Protein AF-A0A8S3HWV7-F1 (afdb_monomer_lite)

Foldseek 3Di:
DDDPWPKDKDWDWDQAPVRDIFTKIKIWTWDQDPVRDIDIDIDIDTDCPPPVNVVVVVVVVVCVVPVPVVVLVPDPPPPCPPPPVPDDPVNFKDFDAWDDADQFFTKTWIATPVDRVQIKIKTKGFPVSDDPVQWDDDPPPPDIDGVVLSVLCPDDDPPRWHWPDWHDDPTTIITITGDDDPVQDPVNCVVVPDDQDPVNVVVVVSD

InterPro domains:
  IPR000719 Protein kinase domain [PF00069] (93-206)
  IP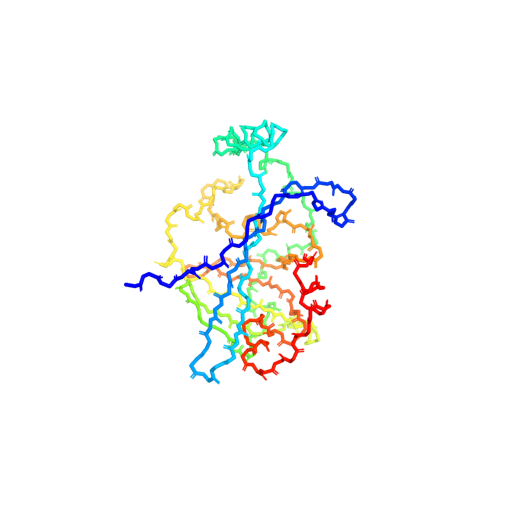R000719 Protein kinase domain [PS50011] (93-207)
  IPR011009 Protein kinase-like domain superfamily [SSF56112] (81-207)

Structure (mmCIF, N/CA/C/O backbone):
data_AF-A0A8S3HWV7-F1
#
_entry.id   AF-A0A8S3HWV7-F1
#
loop_
_atom_site.group_PDB
_atom_site.id
_atom_site.type_symbol
_atom_site.label_atom_id
_atom_site.label_alt_id
_atom_site.label_comp_id
_atom_site.label_asym_id
_atom_site.label_entity_id
_atom_site.label_seq_id
_atom_site.pdbx_PDB_ins_code
_atom_site.Cartn_x
_atom_site.Cartn_y
_atom_site.Cartn_z
_atom_site.occupancy
_atom_site.B_iso_or_equiv
_atom_site.auth_seq_id
_atom_site.auth_comp_id
_atom_site.auth_asym_id
_atom_site.auth_atom_id
_atom_site.pdbx_PDB_model_num
ATOM 1 N N . VAL A 1 1 ? 40.314 -17.952 -13.820 1.00 33.59 1 VAL A N 1
ATOM 2 C CA . VAL A 1 1 ? 40.003 -17.107 -14.991 1.00 33.59 1 VAL A CA 1
ATOM 3 C C . VAL A 1 1 ? 38.824 -16.262 -14.563 1.00 33.59 1 VAL A C 1
ATOM 5 O O . VAL A 1 1 ? 37.703 -16.747 -14.589 1.00 33.59 1 VAL A O 1
ATOM 8 N N . GLU A 1 2 ? 39.117 -15.109 -13.967 1.00 36.38 2 GLU A N 1
ATOM 9 C CA . GLU A 1 2 ? 38.109 -14.128 -13.559 1.00 36.38 2 GLU A CA 1
ATOM 10 C C . GLU A 1 2 ? 37.506 -13.542 -14.836 1.00 36.38 2 GLU A C 1
ATOM 12 O O . GLU A 1 2 ? 38.233 -13.066 -15.703 1.00 36.38 2 GLU A O 1
ATOM 17 N N . SER A 1 3 ? 36.195 -13.686 -15.006 1.00 37.19 3 SER A N 1
ATOM 18 C CA . SER A 1 3 ? 35.461 -13.054 -16.096 1.00 37.19 3 SER A CA 1
ATOM 19 C C . SER A 1 3 ? 35.354 -11.562 -15.803 1.00 37.19 3 SER A C 1
ATOM 21 O O . SER A 1 3 ? 34.778 -11.193 -14.781 1.00 37.19 3 SER A O 1
ATOM 23 N N . ASP A 1 4 ? 35.908 -10.734 -16.688 1.00 44.19 4 ASP A N 1
ATOM 24 C CA . ASP A 1 4 ? 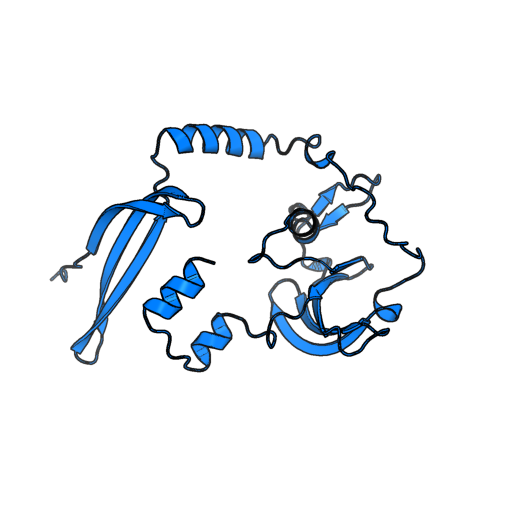35.833 -9.272 -16.651 1.00 44.19 4 ASP A CA 1
ATOM 25 C C . ASP A 1 4 ? 34.373 -8.787 -16.549 1.00 44.19 4 ASP A C 1
ATOM 27 O O . ASP A 1 4 ? 33.660 -8.663 -17.548 1.00 44.19 4 ASP A O 1
ATOM 31 N N . GLU A 1 5 ? 33.910 -8.492 -15.332 1.00 55.19 5 GLU A N 1
ATOM 32 C CA . GLU A 1 5 ? 32.645 -7.798 -15.101 1.00 55.19 5 GLU A CA 1
ATOM 33 C C . GLU A 1 5 ? 32.787 -6.343 -15.569 1.00 55.19 5 GLU A C 1
ATOM 35 O O . GLU A 1 5 ? 33.308 -5.481 -14.857 1.00 55.19 5 GLU A O 1
ATOM 40 N N . GLN A 1 6 ? 32.314 -6.046 -16.783 1.00 58.22 6 GLN A N 1
ATOM 41 C CA . GLN A 1 6 ? 32.208 -4.674 -17.282 1.00 58.22 6 GLN A CA 1
ATOM 42 C C . GLN A 1 6 ? 31.129 -3.918 -16.499 1.00 58.22 6 GLN A C 1
ATOM 44 O O . GLN A 1 6 ? 29.964 -3.848 -16.901 1.00 58.22 6 GLN A O 1
ATOM 49 N N . THR A 1 7 ? 31.531 -3.359 -15.362 1.00 64.69 7 THR A N 1
ATOM 50 C CA . THR A 1 7 ? 30.720 -2.437 -14.572 1.00 64.69 7 THR A CA 1
ATOM 51 C C . THR A 1 7 ? 31.082 -1.009 -14.952 1.00 64.69 7 THR A C 1
ATOM 53 O O . THR A 1 7 ? 32.226 -0.589 -14.778 1.00 64.69 7 THR A O 1
ATOM 56 N N . ALA A 1 8 ? 30.113 -0.246 -15.456 1.00 72.25 8 ALA A N 1
ATOM 57 C CA . ALA A 1 8 ? 30.295 1.180 -15.701 1.00 72.25 8 ALA A CA 1
ATOM 58 C C . ALA A 1 8 ? 29.671 1.990 -14.562 1.00 72.25 8 ALA A C 1
ATOM 60 O O . ALA A 1 8 ? 28.492 1.814 -14.241 1.00 72.25 8 ALA A O 1
ATOM 61 N N . PHE A 1 9 ? 30.471 2.889 -13.988 1.00 74.44 9 PHE A N 1
ATOM 62 C CA . PHE A 1 9 ? 30.072 3.829 -12.946 1.00 74.44 9 PHE A CA 1
ATOM 63 C C . PHE A 1 9 ? 30.029 5.238 -13.530 1.00 74.44 9 PHE A C 1
ATOM 65 O O . PHE A 1 9 ? 31.010 5.699 -14.114 1.00 74.44 9 PHE A O 1
ATOM 72 N N . LEU A 1 10 ? 28.903 5.928 -13.363 1.00 79.12 10 LEU A N 1
ATOM 73 C CA . LEU A 1 10 ? 28.737 7.303 -13.815 1.00 79.12 10 LEU A CA 1
ATOM 74 C C . LEU A 1 10 ? 28.056 8.140 -12.734 1.00 79.12 10 LEU A C 1
ATOM 76 O O . LEU A 1 10 ? 26.914 7.881 -12.357 1.00 79.12 10 LEU A O 1
ATOM 80 N N . GLN A 1 11 ? 28.749 9.180 -12.282 1.00 80.81 11 GLN A N 1
ATOM 81 C CA . GLN A 1 11 ? 28.187 10.228 -11.437 1.00 80.81 11 GLN A CA 1
ATOM 82 C C . GLN A 1 11 ? 27.763 11.394 -12.330 1.00 80.81 11 GLN A C 1
ATOM 84 O O . GLN A 1 11 ? 28.526 11.843 -13.187 1.00 80.81 11 GLN A O 1
ATOM 89 N N . THR A 1 12 ? 26.528 11.862 -12.181 1.00 81.31 12 THR A N 1
ATOM 90 C CA . THR A 1 12 ? 25.993 12.948 -13.006 1.00 81.31 12 THR A CA 1
ATOM 91 C C . THR A 1 12 ? 24.888 13.709 -12.281 1.00 81.31 12 THR A C 1
ATOM 93 O O . THR A 1 12 ? 24.475 13.347 -11.182 1.00 81.31 12 THR A O 1
ATOM 96 N N . ILE A 1 13 ? 24.397 14.777 -12.901 1.00 81.31 13 ILE A N 1
ATOM 97 C CA . ILE A 1 13 ? 23.317 15.606 -12.379 1.00 81.31 13 ILE A CA 1
ATOM 98 C C . ILE A 1 13 ? 22.045 15.304 -13.177 1.00 81.31 13 ILE A C 1
ATOM 100 O O . ILE A 1 13 ? 21.978 15.549 -14.381 1.00 81.31 13 ILE A O 1
ATOM 104 N N . ALA A 1 14 ? 21.012 14.807 -12.502 1.00 78.81 14 ALA A N 1
ATOM 105 C CA . ALA A 1 14 ? 19.682 14.618 -13.070 1.00 78.81 14 ALA A CA 1
ATOM 106 C C . ALA A 1 14 ? 18.782 15.822 -12.772 1.00 78.81 14 ALA A C 1
ATOM 108 O O . ALA A 1 14 ? 18.827 16.398 -11.688 1.00 78.81 14 ALA A O 1
ATOM 109 N N . LYS A 1 15 ? 17.918 16.191 -13.721 1.00 80.75 15 LYS A N 1
ATOM 110 C CA . LYS A 1 15 ? 16.892 17.218 -13.513 1.00 80.75 15 LYS A CA 1
ATOM 111 C C . LYS A 1 15 ? 15.591 16.564 -13.047 1.00 80.75 15 LYS A C 1
ATOM 113 O O . LYS A 1 15 ? 14.995 15.771 -13.770 1.00 80.75 15 LYS A O 1
ATOM 118 N N . HIS A 1 16 ? 15.140 16.916 -11.853 1.00 76.25 16 HIS A N 1
ATOM 119 C CA . HIS A 1 16 ? 13.864 16.502 -11.291 1.00 76.25 16 HIS A CA 1
ATOM 120 C C . HIS A 1 16 ? 12.687 17.232 -11.964 1.00 76.25 16 HIS A C 1
ATOM 122 O O . HIS A 1 16 ? 12.837 18.306 -12.551 1.00 76.25 16 HIS A O 1
ATOM 128 N N . LYS A 1 17 ? 11.479 16.663 -11.859 1.00 69.25 17 LYS A N 1
ATOM 129 C CA . LYS A 1 17 ? 10.257 17.176 -12.506 1.00 69.25 17 LYS A CA 1
ATOM 130 C C . LYS A 1 17 ? 9.890 18.604 -12.081 1.00 69.25 17 LYS A C 1
ATOM 132 O O . LYS A 1 17 ? 9.351 19.355 -12.885 1.00 69.25 17 LYS A O 1
ATOM 137 N N . ASN A 1 18 ? 10.200 18.986 -10.844 1.00 75.88 18 ASN A N 1
ATOM 138 C CA . ASN A 1 18 ? 9.991 20.349 -10.331 1.00 75.88 18 ASN A CA 1
ATOM 139 C C . ASN A 1 18 ? 11.069 21.355 -10.800 1.00 75.88 18 ASN A C 1
ATOM 141 O O . ASN A 1 18 ? 11.049 22.505 -10.376 1.00 75.88 18 ASN A O 1
ATOM 145 N N . GLY A 1 19 ? 12.019 20.929 -11.638 1.00 78.00 19 GLY A N 1
ATOM 146 C CA . GLY A 1 19 ? 13.107 21.756 -12.150 1.00 78.00 19 GLY A CA 1
ATOM 147 C C . GLY A 1 19 ? 14.384 21.747 -11.309 1.00 78.00 19 GLY A C 1
ATOM 148 O O . GLY A 1 19 ? 15.379 22.295 -11.779 1.00 78.00 19 GLY A O 1
ATOM 149 N N . THR A 1 20 ? 14.395 21.122 -10.125 1.00 79.69 20 THR A N 1
ATOM 150 C CA . THR A 1 20 ? 15.610 21.018 -9.305 1.00 79.69 20 THR A CA 1
ATOM 151 C C . THR A 1 20 ? 16.600 20.030 -9.906 1.00 79.69 20 THR A C 1
ATOM 153 O O . THR A 1 20 ? 16.227 19.094 -10.608 1.00 79.69 20 THR A O 1
ATOM 156 N N . PHE A 1 21 ? 17.880 20.232 -9.622 1.00 77.44 21 PHE A N 1
ATOM 157 C CA . PHE A 1 21 ? 18.944 19.327 -10.031 1.00 77.44 21 PHE A CA 1
ATOM 158 C C . PHE A 1 21 ? 19.337 18.432 -8.853 1.00 77.44 21 PHE A C 1
ATOM 160 O O . PHE A 1 21 ? 19.355 18.880 -7.709 1.00 77.44 21 PHE A O 1
ATOM 167 N N . ILE A 1 22 ? 19.588 17.154 -9.124 1.00 81.19 22 ILE A N 1
ATOM 168 C CA . ILE A 1 22 ? 19.899 16.132 -8.127 1.00 81.19 22 ILE A CA 1
ATOM 169 C C . ILE A 1 22 ? 21.150 15.392 -8.590 1.00 81.19 22 ILE A C 1
ATOM 171 O O . ILE A 1 22 ? 21.156 14.841 -9.692 1.00 81.19 22 ILE A O 1
ATOM 175 N N . SER A 1 23 ? 22.188 15.359 -7.752 1.00 83.06 23 SER A N 1
ATOM 176 C CA . SER A 1 23 ? 23.340 14.491 -7.994 1.00 83.06 23 SER A CA 1
ATOM 177 C C . SER A 1 23 ? 22.914 13.027 -7.859 1.00 83.06 23 SER A C 1
ATOM 179 O O . SER A 1 23 ? 22.252 12.635 -6.891 1.00 83.06 23 SER A O 1
ATOM 181 N N . VAL A 1 24 ? 23.242 12.224 -8.862 1.00 83.56 24 VAL A N 1
ATOM 182 C CA . VAL A 1 24 ? 22.845 10.823 -8.975 1.00 83.56 24 VAL A CA 1
ATOM 183 C C . VAL A 1 24 ? 24.020 9.966 -9.426 1.00 83.56 24 VAL A C 1
ATOM 185 O O . VAL A 1 24 ? 24.884 10.398 -10.192 1.00 83.56 24 VAL A O 1
ATOM 188 N N . ILE A 1 25 ? 24.020 8.724 -8.959 1.00 85.62 25 ILE A N 1
ATOM 189 C CA . ILE A 1 25 ? 24.982 7.692 -9.318 1.00 85.62 25 ILE A CA 1
ATOM 190 C C . ILE A 1 25 ? 24.230 6.640 -10.124 1.00 85.62 25 ILE A C 1
ATOM 192 O O . ILE A 1 25 ? 23.221 6.099 -9.667 1.00 85.62 25 ILE A O 1
ATOM 196 N N . TYR A 1 26 ? 24.737 6.347 -11.316 1.00 84.81 26 TYR A N 1
ATOM 197 C CA . TYR A 1 26 ? 24.303 5.221 -12.125 1.00 84.81 26 TYR A CA 1
ATOM 198 C C . TYR A 1 26 ? 25.402 4.165 -12.144 1.00 84.81 26 TYR A C 1
ATOM 200 O O . TYR A 1 26 ? 26.548 4.455 -12.496 1.00 84.81 26 TYR A O 1
ATOM 208 N N . THR A 1 27 ? 25.029 2.932 -11.830 1.00 83.75 27 THR A N 1
ATOM 209 C CA . THR A 1 27 ? 25.884 1.760 -12.013 1.00 83.75 27 THR A CA 1
ATOM 210 C C . THR A 1 27 ? 25.213 0.841 -13.011 1.00 83.75 27 THR A C 1
ATOM 212 O O . THR A 1 27 ? 24.073 0.442 -12.794 1.00 83.75 27 THR A O 1
ATOM 215 N N . SER A 1 28 ? 25.889 0.491 -14.100 1.00 85.12 28 SER A N 1
ATOM 216 C CA . SER A 1 28 ? 25.377 -0.494 -15.056 1.00 85.12 28 SER A CA 1
ATOM 217 C C . SER A 1 28 ? 26.261 -1.731 -15.073 1.00 85.12 28 SER A C 1
ATOM 219 O O . SER A 1 28 ? 27.486 -1.623 -15.094 1.00 85.12 28 SER A O 1
ATOM 221 N N . HIS A 1 29 ? 25.623 -2.895 -15.065 1.00 84.75 29 HIS A N 1
ATOM 222 C CA . HIS A 1 29 ? 26.263 -4.200 -15.130 1.00 84.75 29 HIS A CA 1
ATOM 223 C C . HIS A 1 29 ? 25.718 -4.957 -16.327 1.00 84.75 29 HIS A C 1
ATOM 225 O O . HIS A 1 29 ? 24.502 -5.117 -16.462 1.00 84.75 29 HIS A O 1
ATOM 231 N N . ARG A 1 30 ? 26.609 -5.447 -17.183 1.00 86.50 30 ARG A N 1
ATOM 232 C CA . ARG A 1 30 ? 26.237 -6.413 -18.210 1.00 86.50 30 ARG A CA 1
ATOM 233 C C . ARG A 1 30 ? 26.072 -7.794 -17.575 1.00 86.50 30 ARG A C 1
ATOM 235 O O . ARG A 1 30 ? 26.912 -8.230 -16.800 1.00 86.50 30 ARG A O 1
ATOM 242 N N . ILE A 1 31 ? 24.992 -8.472 -17.930 1.00 86.00 31 ILE A N 1
ATOM 243 C CA . ILE A 1 31 ? 24.646 -9.825 -17.512 1.00 86.00 31 ILE A CA 1
ATOM 244 C C . ILE A 1 31 ? 24.519 -10.652 -18.786 1.00 86.00 31 ILE A C 1
ATOM 246 O O . ILE A 1 31 ? 23.556 -10.484 -19.538 1.00 86.00 31 ILE A O 1
ATOM 250 N N . ASP A 1 32 ? 25.491 -11.520 -19.043 1.00 89.06 32 ASP A N 1
ATOM 251 C CA . ASP A 1 32 ? 25.410 -12.476 -20.144 1.00 89.06 32 ASP A CA 1
ATOM 252 C C . ASP A 1 32 ? 24.441 -13.612 -19.783 1.00 89.06 32 ASP A C 1
ATOM 254 O O . ASP A 1 32 ? 24.432 -14.129 -18.663 1.00 89.06 32 ASP A O 1
ATOM 258 N N . LEU A 1 33 ? 23.577 -13.970 -20.728 1.00 86.75 33 LEU A N 1
ATOM 259 C CA . LEU A 1 33 ? 22.553 -14.996 -20.583 1.00 86.75 33 LEU A CA 1
ATOM 260 C C . LEU A 1 33 ? 23.026 -16.313 -21.208 1.00 86.75 33 LEU A C 1
ATOM 262 O O . LEU A 1 33 ? 23.883 -16.348 -22.091 1.00 86.75 33 LEU A O 1
ATOM 266 N N . SER A 1 34 ? 22.446 -17.426 -20.758 1.00 85.50 34 SER A N 1
ATOM 267 C CA . SER A 1 34 ? 22.829 -18.776 -21.196 1.00 85.50 34 SER A CA 1
ATOM 268 C C . SER A 1 34 ? 22.558 -19.065 -22.678 1.00 85.50 34 SER A C 1
ATOM 270 O O . SER A 1 34 ? 23.105 -20.023 -23.217 1.00 85.50 34 SER A O 1
ATOM 272 N N . ASP A 1 35 ? 21.740 -18.248 -23.341 1.00 90.88 35 ASP A N 1
ATOM 273 C CA . ASP A 1 35 ? 21.436 -18.323 -24.774 1.00 90.88 35 ASP A CA 1
ATOM 274 C C . ASP A 1 35 ? 22.429 -17.536 -25.655 1.00 90.88 35 ASP A C 1
ATOM 276 O O . ASP A 1 35 ? 22.241 -17.443 -26.867 1.00 90.88 35 ASP A O 1
ATOM 280 N N . GLY A 1 36 ? 23.488 -16.971 -25.061 1.00 86.31 36 GLY A N 1
ATOM 281 C CA . GLY A 1 36 ? 24.490 -16.159 -25.754 1.00 86.31 36 GLY A CA 1
ATOM 282 C C . GLY A 1 36 ? 24.070 -14.703 -25.982 1.00 86.31 36 GLY A C 1
ATOM 283 O O . GLY A 1 36 ? 24.830 -13.938 -26.577 1.00 86.31 36 GLY A O 1
ATOM 284 N N . THR A 1 37 ? 22.885 -14.300 -25.514 1.00 90.94 37 THR A N 1
ATOM 285 C CA . THR A 1 37 ? 22.467 -12.893 -25.465 1.00 90.94 37 THR A CA 1
ATOM 286 C C . THR A 1 37 ? 22.937 -12.224 -24.168 1.00 90.94 37 THR A C 1
ATOM 288 O O . THR A 1 37 ? 23.546 -12.860 -23.311 1.00 90.94 37 THR A O 1
ATOM 291 N N . TYR A 1 38 ? 22.689 -10.923 -24.006 1.00 86.19 38 TYR A N 1
ATOM 292 C CA . TYR A 1 38 ? 23.046 -10.186 -22.792 1.00 86.19 38 TYR A CA 1
ATOM 293 C C . TYR A 1 38 ? 21.955 -9.188 -22.395 1.00 86.19 38 TYR A C 1
ATOM 295 O O . TYR A 1 38 ? 21.155 -8.740 -23.219 1.00 86.19 38 TYR A O 1
ATOM 303 N N . ARG A 1 39 ? 21.933 -8.809 -21.116 1.00 84.38 39 ARG A N 1
ATOM 304 C CA . ARG A 1 39 ? 21.118 -7.719 -20.562 1.00 84.38 39 ARG A CA 1
ATOM 305 C C . ARG A 1 39 ? 21.994 -6.748 -19.790 1.00 84.38 39 ARG A C 1
ATOM 307 O O . ARG A 1 39 ? 23.025 -7.138 -19.264 1.00 84.38 39 ARG A O 1
ATOM 314 N N . TYR A 1 40 ? 21.556 -5.501 -19.673 1.00 83.38 40 TYR A N 1
ATOM 315 C CA . TYR A 1 40 ? 22.135 -4.566 -18.714 1.00 83.38 40 TYR A CA 1
ATOM 316 C C . TYR A 1 40 ? 21.205 -4.441 -17.507 1.00 83.38 40 TYR A C 1
ATOM 318 O O . TYR A 1 40 ? 20.005 -4.231 -17.667 1.00 83.38 40 TYR A O 1
ATOM 326 N N . SER A 1 41 ? 21.757 -4.571 -16.305 1.00 79.94 41 SER A N 1
ATOM 327 C CA . SER A 1 41 ? 21.105 -4.168 -15.063 1.00 79.94 41 SER A CA 1
ATOM 328 C C . SER A 1 41 ? 21.657 -2.815 -14.657 1.00 79.94 41 SER A C 1
ATOM 330 O O . SER A 1 41 ? 22.871 -2.667 -14.537 1.00 79.94 41 SER A O 1
ATOM 332 N N . MET A 1 42 ? 20.781 -1.840 -14.436 1.00 81.38 42 MET A N 1
ATOM 333 C CA . MET A 1 42 ? 21.178 -0.516 -13.973 1.00 81.38 42 MET A CA 1
ATOM 334 C C . MET A 1 42 ? 20.659 -0.250 -12.563 1.00 81.38 42 MET A C 1
ATOM 336 O O . MET A 1 42 ? 19.494 -0.494 -12.257 1.00 81.38 42 MET A O 1
ATOM 340 N N . TRP A 1 43 ? 21.529 0.286 -11.720 1.00 80.25 43 TRP A N 1
ATOM 341 C CA . TRP A 1 43 ? 21.210 0.806 -10.403 1.00 80.25 43 TRP A CA 1
ATOM 342 C C . TRP A 1 43 ? 21.302 2.319 -10.468 1.00 80.25 43 TRP A C 1
ATOM 344 O O . TRP A 1 43 ? 22.314 2.856 -10.910 1.00 80.25 43 TRP A O 1
ATOM 354 N N . LEU A 1 44 ? 20.245 2.994 -10.034 1.00 81.38 44 LEU A N 1
ATOM 355 C CA . LEU A 1 44 ? 20.220 4.438 -9.879 1.00 81.38 44 LEU A CA 1
ATOM 356 C C . LEU A 1 44 ? 20.067 4.754 -8.397 1.00 81.38 44 LEU A C 1
ATOM 358 O O . LEU A 1 44 ? 19.099 4.329 -7.766 1.00 81.38 44 LEU A O 1
ATOM 362 N N . SER A 1 45 ? 21.002 5.516 -7.850 1.00 79.00 45 SER A N 1
ATOM 363 C CA . SER A 1 45 ? 20.911 6.049 -6.497 1.00 79.00 45 SER A CA 1
ATOM 364 C C . SER A 1 45 ? 21.155 7.550 -6.492 1.00 79.00 45 SER A C 1
ATOM 366 O O . SER A 1 45 ? 21.751 8.124 -7.404 1.00 79.00 45 SER A O 1
ATOM 368 N N . ARG A 1 46 ? 20.658 8.212 -5.449 1.00 75.31 46 ARG A N 1
ATOM 369 C CA . ARG A 1 46 ? 21.032 9.594 -5.174 1.00 75.31 46 ARG A CA 1
ATOM 370 C C . ARG A 1 46 ? 22.455 9.609 -4.627 1.00 75.31 46 ARG A C 1
ATOM 372 O O . ARG A 1 46 ? 22.810 8.774 -3.797 1.00 75.31 46 ARG A O 1
ATOM 379 N N . ASP A 1 47 ? 23.252 10.555 -5.091 1.00 78.75 47 ASP A N 1
ATOM 380 C CA . ASP A 1 47 ? 24.577 10.788 -4.544 1.00 78.75 47 ASP A CA 1
ATOM 381 C C . ASP A 1 47 ? 24.457 11.560 -3.224 1.00 78.75 47 ASP A C 1
ATOM 383 O O . ASP A 1 47 ? 24.153 12.754 -3.199 1.00 78.75 47 ASP A O 1
ATOM 387 N N . ASN A 1 48 ? 24.675 10.860 -2.113 1.00 66.94 48 ASN A N 1
ATOM 388 C CA . ASN A 1 48 ? 24.559 11.431 -0.771 1.00 66.94 48 ASN A CA 1
ATOM 389 C C . ASN A 1 48 ? 25.816 12.204 -0.329 1.00 66.94 48 ASN A C 1
ATOM 391 O O . ASN A 1 48 ? 25.876 12.657 0.812 1.00 66.94 48 ASN A O 1
ATOM 395 N N . THR A 1 49 ? 26.824 12.344 -1.198 1.00 66.50 49 THR A N 1
ATOM 396 C CA . THR A 1 49 ? 28.042 13.117 -0.908 1.00 66.50 49 THR A CA 1
ATOM 397 C C . THR A 1 49 ? 27.922 14.600 -1.262 1.00 66.50 49 THR A C 1
ATOM 399 O O . THR A 1 49 ? 28.838 15.369 -0.972 1.00 66.50 49 THR A O 1
ATOM 402 N N . ASP A 1 50 ? 26.784 15.025 -1.823 1.00 64.81 50 ASP A N 1
ATOM 403 C CA . ASP A 1 50 ? 26.483 16.435 -2.074 1.00 64.81 50 ASP A CA 1
ATOM 404 C C . ASP A 1 50 ? 26.513 17.227 -0.744 1.00 64.81 50 ASP A C 1
ATOM 406 O O . ASP A 1 50 ? 25.705 16.951 0.153 1.00 64.81 50 ASP A O 1
ATOM 410 N N . PRO A 1 51 ? 27.420 18.213 -0.581 1.00 60.09 51 PRO A N 1
ATOM 411 C CA . PRO A 1 51 ? 27.565 18.982 0.655 1.00 60.09 51 PRO A CA 1
ATOM 412 C C . PRO A 1 51 ? 26.259 19.631 1.127 1.00 60.09 51 PRO A C 1
ATOM 414 O O . PR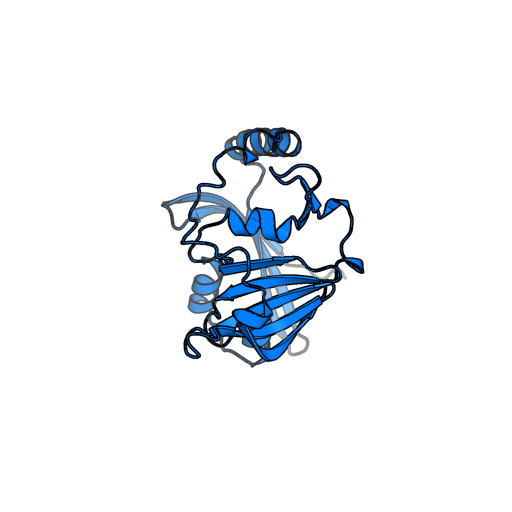O A 1 51 ? 26.001 19.691 2.329 1.00 60.09 51 PRO A O 1
ATOM 417 N N . HIS A 1 52 ? 25.407 20.055 0.189 1.00 57.12 52 HIS A N 1
ATOM 418 C CA . HIS A 1 52 ? 24.120 20.683 0.484 1.00 57.12 52 HIS A CA 1
ATOM 419 C C . HIS A 1 52 ? 23.097 19.663 1.011 1.00 57.12 52 HIS A C 1
ATOM 421 O O . HIS A 1 52 ? 22.207 19.999 1.794 1.00 57.12 52 HIS A O 1
ATOM 427 N N . LEU A 1 53 ? 23.232 18.394 0.616 1.00 53.38 53 LEU A N 1
ATOM 428 C CA . LEU A 1 53 ? 22.430 17.299 1.152 1.00 53.38 53 LEU A CA 1
ATOM 429 C C . LEU A 1 53 ? 22.973 16.795 2.471 1.00 53.38 53 LEU A C 1
ATOM 431 O O . LEU A 1 53 ? 22.167 16.452 3.311 1.00 53.38 53 LEU A O 1
ATOM 435 N N . ILE A 1 54 ? 24.281 16.798 2.712 1.00 59.09 54 ILE A N 1
ATOM 436 C CA . ILE A 1 54 ? 24.831 16.456 4.031 1.00 59.09 54 ILE A CA 1
ATOM 437 C C . ILE A 1 54 ? 24.321 17.440 5.089 1.00 59.09 54 ILE A C 1
ATOM 439 O O . ILE A 1 54 ? 24.021 17.028 6.205 1.00 59.09 54 ILE A O 1
ATOM 443 N N . GLU A 1 55 ? 24.174 18.721 4.756 1.00 57.94 55 GLU A N 1
ATOM 444 C CA . GLU A 1 55 ? 23.578 19.717 5.651 1.00 57.94 55 GLU A CA 1
ATOM 445 C C . GLU A 1 55 ? 22.073 19.478 5.863 1.00 57.94 55 GLU A C 1
ATOM 447 O O . GLU A 1 55 ? 21.616 19.435 7.003 1.00 57.94 55 GLU A O 1
ATOM 452 N N . MET A 1 56 ? 21.312 19.190 4.801 1.00 50.53 56 MET A N 1
ATOM 453 C CA . MET A 1 56 ? 19.891 18.822 4.916 1.00 50.53 56 MET A CA 1
ATOM 454 C C . MET A 1 56 ? 19.657 17.469 5.605 1.00 50.53 56 MET A C 1
ATOM 456 O O . MET A 1 56 ? 18.688 17.323 6.338 1.00 50.53 56 MET A O 1
ATOM 460 N N . GLN A 1 57 ? 20.530 16.487 5.400 1.00 51.16 57 GLN A N 1
ATOM 461 C CA . GLN A 1 57 ? 20.506 15.163 6.014 1.00 51.16 57 GLN A CA 1
ATOM 462 C C . GLN A 1 57 ? 20.902 15.279 7.482 1.00 51.16 57 GLN A C 1
ATOM 464 O O . GLN A 1 57 ? 20.254 14.676 8.315 1.00 51.16 57 GLN A O 1
ATOM 469 N N . LYS A 1 58 ? 21.878 16.129 7.830 1.00 55.91 58 LYS A N 1
ATOM 470 C CA . LYS A 1 58 ? 22.166 16.488 9.224 1.00 55.91 58 LYS A CA 1
ATOM 471 C C . LYS A 1 58 ? 20.972 17.164 9.886 1.00 55.91 58 LYS A C 1
ATOM 473 O O . LYS A 1 58 ? 20.702 16.836 11.031 1.00 55.91 58 LYS A O 1
ATOM 478 N N . LEU A 1 59 ? 20.242 18.041 9.190 1.00 49.91 59 LEU A N 1
ATOM 479 C CA . LEU A 1 59 ? 18.987 18.626 9.684 1.00 49.91 59 LEU A CA 1
ATOM 480 C C . LEU A 1 59 ? 17.871 17.567 9.817 1.00 49.91 59 LEU A C 1
ATOM 482 O O . LEU A 1 59 ? 17.152 17.567 10.809 1.00 49.91 59 LEU A O 1
ATOM 486 N N . LEU A 1 60 ? 17.762 16.622 8.878 1.00 45.22 60 LEU A N 1
ATOM 487 C CA . LEU A 1 60 ? 16.787 15.519 8.894 1.00 45.22 60 LEU A CA 1
ATOM 488 C C . LEU A 1 60 ? 17.118 14.422 9.920 1.00 45.22 60 LEU A C 1
ATOM 490 O O . LEU A 1 60 ? 16.205 13.829 10.479 1.00 45.22 60 LEU A O 1
ATOM 494 N N . ASP A 1 61 ? 18.396 14.167 10.188 1.00 48.75 61 ASP A N 1
ATOM 495 C CA . ASP A 1 61 ? 18.898 13.215 11.182 1.00 48.75 61 ASP A CA 1
ATOM 496 C C . ASP A 1 61 ? 18.893 13.843 12.580 1.00 48.75 61 ASP A C 1
ATOM 498 O O . ASP A 1 61 ? 18.559 13.160 13.547 1.00 48.75 61 ASP A O 1
ATOM 502 N N . HIS A 1 62 ? 19.115 15.163 12.700 1.00 46.84 62 HIS A N 1
ATOM 503 C CA . HIS A 1 62 ? 18.673 15.906 13.885 1.00 46.84 62 HIS A CA 1
ATOM 504 C C . HIS A 1 62 ? 17.167 15.717 14.067 1.00 46.84 62 HIS A C 1
ATOM 506 O O . HIS A 1 62 ? 16.743 15.390 15.172 1.00 46.84 62 HIS A O 1
ATOM 512 N N . ASN A 1 63 ? 16.386 15.763 12.982 1.00 39.19 63 ASN A N 1
ATOM 513 C CA . ASN A 1 63 ? 14.960 15.437 12.971 1.00 39.19 63 ASN A CA 1
ATOM 514 C C . ASN A 1 63 ? 14.618 13.935 13.069 1.00 39.19 63 ASN A C 1
ATOM 516 O O . ASN A 1 63 ? 13.445 13.598 13.122 1.00 39.19 63 ASN A O 1
ATOM 520 N N . GLN A 1 64 ? 15.567 13.003 13.192 1.00 41.38 64 GLN A N 1
ATOM 521 C CA . GLN A 1 64 ? 15.228 11.642 13.646 1.00 41.38 64 GLN A CA 1
ATOM 522 C C . GLN A 1 64 ? 15.076 11.594 15.172 1.00 41.38 64 GLN A C 1
ATOM 524 O O . GLN A 1 64 ? 14.303 10.796 15.699 1.00 41.38 64 GLN A O 1
ATOM 529 N N . SER A 1 65 ? 15.747 12.510 15.873 1.00 38.81 65 SER A N 1
ATOM 530 C CA . SER A 1 65 ? 15.480 12.876 17.271 1.00 38.81 65 SER A CA 1
ATOM 531 C C . SER A 1 65 ? 14.511 14.064 17.421 1.00 38.81 65 SER A C 1
ATOM 533 O O . SER A 1 65 ? 13.909 14.222 18.478 1.00 38.81 65 SER A O 1
ATOM 535 N N . ILE A 1 66 ? 14.335 14.866 16.364 1.00 37.62 66 ILE A N 1
ATOM 536 C CA . ILE A 1 66 ? 13.463 16.049 16.255 1.00 37.62 66 ILE A CA 1
ATOM 537 C C . ILE A 1 66 ? 12.412 15.822 15.132 1.00 37.62 66 ILE A C 1
ATOM 539 O O . ILE A 1 66 ? 12.087 16.697 14.348 1.00 37.62 66 ILE A O 1
ATOM 543 N N . ILE A 1 67 ? 11.794 14.641 15.059 1.00 41.34 67 ILE A N 1
ATOM 544 C CA . ILE A 1 67 ? 10.327 14.651 15.064 1.00 41.34 67 ILE A CA 1
ATOM 545 C C . ILE A 1 67 ? 10.025 14.683 16.555 1.00 41.34 67 ILE A C 1
ATOM 547 O O . ILE A 1 67 ? 9.578 13.717 17.172 1.00 41.34 67 ILE A O 1
ATOM 551 N N . ALA A 1 68 ? 10.445 15.792 17.163 1.00 34.09 68 ALA A N 1
ATOM 552 C CA . ALA A 1 68 ? 10.032 16.164 18.480 1.00 34.09 68 ALA A CA 1
ATOM 553 C C . ALA A 1 68 ? 8.523 16.314 18.363 1.00 34.09 68 ALA A C 1
ATOM 555 O O . ALA A 1 68 ? 7.999 16.766 17.340 1.00 34.09 68 ALA A O 1
ATOM 556 N N . MET A 1 69 ? 7.842 15.881 19.409 1.00 41.12 69 MET A N 1
ATOM 557 C CA . MET A 1 69 ? 6.392 15.766 19.523 1.00 41.12 69 MET A CA 1
ATOM 558 C C . MET A 1 69 ? 5.623 17.068 19.191 1.00 41.12 69 MET A C 1
ATOM 560 O O . MET A 1 69 ? 4.400 17.027 19.089 1.00 41.12 69 MET A O 1
ATOM 564 N N . ASP A 1 70 ? 6.324 18.181 18.953 1.00 35.72 70 ASP A N 1
ATOM 565 C CA . ASP A 1 70 ? 5.789 19.508 18.668 1.00 35.72 70 ASP A CA 1
ATOM 566 C C . ASP A 1 70 ? 5.443 19.771 17.191 1.00 35.72 70 ASP A C 1
ATOM 568 O O . ASP A 1 70 ? 4.473 20.474 16.949 1.00 35.72 70 ASP A O 1
ATOM 572 N N . ASP A 1 71 ? 6.097 19.186 16.179 1.00 34.91 71 ASP A N 1
ATOM 573 C CA . ASP A 1 71 ? 5.698 19.441 14.768 1.00 34.91 71 ASP A CA 1
ATOM 574 C C . ASP A 1 71 ? 4.564 18.526 14.284 1.00 34.91 71 ASP A C 1
ATOM 576 O O . ASP A 1 71 ? 3.864 18.838 13.319 1.00 34.91 71 ASP A O 1
ATOM 580 N N . LEU A 1 72 ? 4.280 17.444 15.020 1.00 41.34 72 LEU A N 1
ATOM 581 C CA . LEU A 1 72 ? 2.999 16.748 14.885 1.00 41.34 72 LEU A CA 1
ATOM 582 C C . LEU A 1 72 ? 1.826 17.653 15.309 1.00 41.34 72 LEU A C 1
ATOM 584 O O . LEU A 1 72 ? 0.689 17.351 14.945 1.00 41.34 72 LEU A O 1
ATOM 588 N N . SER A 1 73 ? 2.072 18.720 16.094 1.00 37.16 73 SER A N 1
ATOM 589 C CA . SER A 1 73 ? 1.037 19.622 16.636 1.00 37.16 73 SER A CA 1
ATOM 590 C C . SER A 1 73 ? 0.433 20.570 15.601 1.00 37.16 73 SER A C 1
ATOM 592 O O . SER A 1 73 ? -0.575 21.228 15.874 1.00 37.16 73 SER A O 1
ATOM 594 N N . VAL A 1 74 ? 0.974 20.581 14.379 1.00 33.03 74 VAL A N 1
ATOM 595 C CA . VAL A 1 74 ? 0.410 21.321 13.253 1.00 33.03 74 VAL A CA 1
ATOM 596 C C . VAL A 1 74 ? -0.775 20.542 12.684 1.00 33.03 74 VAL A C 1
ATOM 598 O O . VAL A 1 74 ? -0.690 19.763 11.738 1.00 33.03 74 VAL A O 1
ATOM 601 N N . SER A 1 75 ? -1.912 20.797 13.326 1.00 33.94 75 SER A N 1
ATOM 602 C CA . SER A 1 75 ? -3.257 20.660 12.790 1.00 33.94 75 SER A CA 1
ATOM 603 C C . SER A 1 75 ? -3.631 19.254 12.295 1.00 33.94 75 SER A C 1
ATOM 605 O O . SER A 1 75 ? -3.791 18.995 11.099 1.00 33.94 75 SER A O 1
ATOM 607 N N . PHE A 1 76 ? -4.102 18.434 13.243 1.00 36.78 76 PHE A N 1
ATOM 608 C CA . PHE A 1 76 ? -5.424 17.809 13.076 1.00 36.78 76 PHE A CA 1
ATOM 609 C C . PHE A 1 76 ? -6.475 18.925 12.895 1.00 36.78 76 PHE A C 1
ATOM 611 O O . PHE A 1 76 ? -7.343 19.151 13.734 1.00 36.78 76 PHE A O 1
ATOM 618 N N . SER A 1 77 ? -6.361 19.692 11.808 1.00 29.02 77 SER A N 1
ATOM 619 C CA . SER A 1 77 ? -7.405 20.591 11.367 1.00 29.02 77 SER A CA 1
ATOM 620 C C . SER A 1 77 ? -8.554 19.693 10.990 1.00 29.02 77 SER A C 1
ATOM 622 O O . SER A 1 77 ? -8.478 18.931 10.026 1.00 29.02 77 SER A O 1
ATOM 624 N N . ASN A 1 78 ? -9.584 19.789 11.817 1.00 33.94 78 ASN A N 1
ATOM 625 C CA . ASN A 1 78 ? -10.982 19.559 11.533 1.00 33.94 78 ASN A CA 1
ATOM 626 C C . ASN A 1 78 ? -11.345 19.862 10.065 1.00 33.94 78 ASN A C 1
ATOM 628 O O . ASN A 1 78 ? -12.024 20.834 9.768 1.00 33.94 78 ASN A O 1
ATOM 632 N N . ASN A 1 79 ? -10.997 18.958 9.154 1.00 32.16 79 ASN A N 1
ATOM 633 C CA . ASN A 1 79 ? -11.938 18.519 8.140 1.00 32.16 79 ASN A CA 1
ATOM 634 C C . ASN A 1 79 ? -12.776 17.402 8.765 1.00 32.16 79 ASN A C 1
ATOM 636 O O . ASN A 1 79 ? -12.897 16.298 8.238 1.00 32.16 79 ASN A O 1
ATOM 640 N N . SER A 1 80 ? -13.386 17.726 9.907 1.00 36.62 80 SER A N 1
ATOM 641 C CA . SER A 1 80 ? -14.681 17.203 10.289 1.00 36.62 80 SER A CA 1
ATOM 642 C C . SER A 1 80 ? -15.678 17.671 9.228 1.00 36.62 80 SER A C 1
ATOM 644 O O . SER A 1 80 ? -16.488 18.572 9.426 1.00 36.62 80 SER A O 1
ATOM 646 N N . SER A 1 81 ? -15.639 17.014 8.071 1.00 35.19 81 SER A N 1
ATOM 647 C CA . SER A 1 81 ? -16.865 16.800 7.316 1.00 35.19 81 SER A CA 1
ATOM 648 C C . SER A 1 81 ? -17.715 15.867 8.180 1.00 35.19 81 SER A C 1
ATOM 650 O O . SER A 1 81 ? -17.630 14.653 8.070 1.00 35.19 81 SER A O 1
ATOM 652 N N . SER A 1 82 ? -18.396 16.467 9.165 1.00 33.41 82 SER A N 1
ATOM 653 C CA . SER A 1 82 ? -19.395 15.868 10.057 1.00 33.41 82 SER A CA 1
ATOM 654 C C . SER A 1 82 ? -19.180 14.373 10.333 1.00 33.41 82 SER A C 1
ATOM 656 O O . SER A 1 82 ? -19.863 13.521 9.759 1.00 33.41 82 SER A O 1
ATOM 658 N N . LEU A 1 83 ? -18.230 14.041 11.209 1.00 40.91 83 LEU A N 1
ATOM 659 C CA . LEU A 1 83 ? -18.137 12.689 11.748 1.00 40.91 83 LEU A CA 1
ATOM 660 C C . LEU A 1 83 ? -19.334 12.488 12.680 1.00 40.91 83 LEU A C 1
ATOM 662 O O . LEU A 1 83 ? -19.339 12.924 13.826 1.00 40.91 83 LEU A O 1
ATOM 666 N N . ASN A 1 84 ? -20.383 11.862 12.153 1.00 38.41 84 ASN A N 1
ATOM 667 C CA . ASN A 1 84 ? -21.351 11.165 12.981 1.00 38.41 84 ASN A CA 1
ATOM 668 C C . ASN A 1 84 ? -20.569 10.102 13.769 1.00 38.41 84 ASN A C 1
ATOM 670 O O . ASN A 1 84 ? -20.254 9.051 13.210 1.00 38.41 84 ASN A O 1
ATOM 674 N N . ASP A 1 85 ? -20.279 10.368 15.044 1.00 47.62 85 ASP A N 1
ATOM 675 C CA . ASP A 1 85 ? -19.501 9.533 15.986 1.00 47.62 85 ASP A CA 1
ATOM 676 C C . ASP A 1 85 ? -20.023 8.087 16.185 1.00 47.62 85 ASP A C 1
ATOM 678 O O . ASP A 1 85 ? -19.473 7.319 16.968 1.00 47.62 85 ASP A O 1
ATOM 682 N N . ASN A 1 86 ? -21.052 7.671 15.439 1.00 57.12 86 ASN A N 1
ATOM 683 C CA . ASN A 1 86 ? -21.638 6.330 15.461 1.00 57.12 86 ASN A CA 1
ATOM 684 C C . ASN A 1 86 ? -21.406 5.514 14.171 1.00 57.12 86 ASN A C 1
ATOM 686 O O . ASN A 1 86 ? -21.962 4.421 14.037 1.00 57.12 86 ASN A O 1
ATOM 690 N N . GLN A 1 87 ? -20.641 6.007 13.188 1.00 70.00 87 GLN A N 1
ATOM 691 C CA . GLN A 1 87 ? -20.347 5.220 11.983 1.00 70.00 87 GLN A CA 1
ATOM 692 C C . GLN A 1 87 ? -19.175 4.255 12.202 1.00 70.00 87 GLN A C 1
ATOM 694 O O . GLN A 1 87 ? -18.024 4.658 12.348 1.00 70.00 87 GLN A O 1
ATOM 699 N N . THR A 1 88 ? -19.474 2.957 12.183 1.00 89.00 88 THR A N 1
ATOM 700 C CA . THR A 1 88 ? -18.479 1.885 12.161 1.00 89.00 88 THR A CA 1
ATOM 701 C C . THR A 1 88 ? -18.106 1.534 10.720 1.00 89.00 88 THR A C 1
ATOM 703 O O . THR A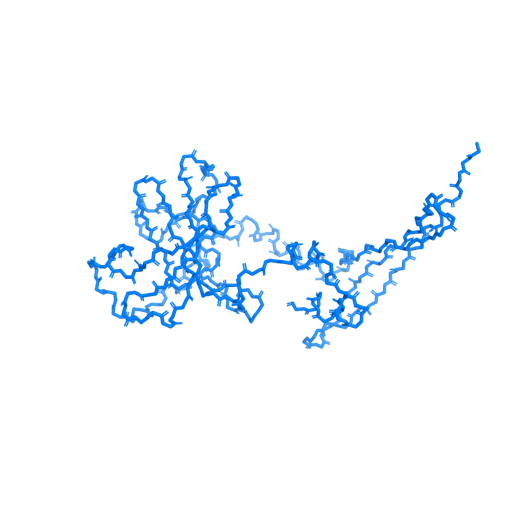 1 88 ? -18.807 1.887 9.769 1.00 89.00 88 THR A O 1
ATOM 706 N N . PHE A 1 89 ? -17.016 0.784 10.540 1.00 92.88 89 PHE A N 1
ATOM 707 C CA . PHE A 1 89 ? -16.636 0.254 9.228 1.00 92.88 89 PHE A CA 1
ATOM 708 C C . PHE A 1 89 ? -17.815 -0.446 8.530 1.00 92.88 89 PHE A C 1
ATOM 710 O O . PHE A 1 89 ? -18.122 -0.160 7.371 1.00 92.88 89 PHE A O 1
ATOM 717 N N . ASP A 1 90 ? -18.524 -1.298 9.275 1.00 93.00 90 ASP A N 1
ATOM 718 C CA . ASP A 1 90 ? -19.638 -2.090 8.761 1.00 93.00 90 ASP A CA 1
ATOM 719 C C . ASP A 1 90 ? -20.852 -1.243 8.377 1.00 93.00 90 ASP A C 1
ATOM 721 O O . ASP A 1 90 ? -21.683 -1.714 7.608 1.00 93.00 90 ASP A O 1
ATOM 725 N N . THR A 1 91 ? -21.003 -0.007 8.863 1.00 94.81 91 THR A N 1
ATOM 726 C CA . THR A 1 91 ? -22.109 0.867 8.434 1.00 94.81 91 THR A CA 1
ATOM 727 C C . THR A 1 91 ? -21.768 1.695 7.200 1.00 94.81 91 THR A C 1
ATOM 729 O O . THR A 1 91 ? -22.691 2.119 6.505 1.00 94.81 91 THR A O 1
ATOM 732 N N . LYS A 1 92 ? -20.480 1.872 6.871 1.00 95.94 92 LYS A N 1
ATOM 733 C CA . LYS A 1 92 ? -20.032 2.712 5.749 1.00 95.94 92 LYS A CA 1
ATOM 734 C C . LYS A 1 92 ? -19.555 1.926 4.527 1.00 95.94 92 LYS A C 1
ATOM 736 O O . LYS A 1 92 ? -19.725 2.412 3.412 1.00 95.94 92 LYS A O 1
ATOM 741 N N . TYR A 1 93 ? -19.028 0.712 4.692 1.00 97.38 93 TYR A N 1
ATOM 742 C CA . TYR A 1 93 ? -18.386 -0.032 3.601 1.00 97.38 93 TYR A CA 1
ATOM 743 C C . TYR A 1 93 ? -18.912 -1.459 3.428 1.00 97.38 93 TYR A C 1
ATOM 745 O O . TYR A 1 93 ? -19.370 -2.105 4.369 1.00 97.38 93 TYR A O 1
ATOM 753 N N . VAL A 1 94 ? -18.821 -1.967 2.197 1.00 97.31 94 VAL A N 1
ATOM 754 C CA . VAL A 1 94 ? -19.063 -3.373 1.842 1.00 97.31 94 VAL A CA 1
ATOM 755 C C . VAL A 1 94 ? -17.789 -3.960 1.260 1.00 97.31 94 VAL A C 1
ATOM 757 O O . VAL A 1 94 ? -17.230 -3.433 0.300 1.00 97.31 94 VAL A O 1
ATOM 760 N N . ILE A 1 95 ? -17.347 -5.088 1.813 1.00 97.00 95 ILE A N 1
ATOM 761 C CA . ILE A 1 95 ? -16.233 -5.871 1.274 1.00 97.00 95 ILE A CA 1
ATOM 762 C C . ILE A 1 95 ? -16.749 -6.736 0.124 1.00 97.00 95 ILE A C 1
ATOM 764 O O . ILE A 1 95 ? -17.770 -7.403 0.252 1.00 97.00 95 ILE A O 1
ATOM 768 N N . THR A 1 96 ? -16.026 -6.761 -0.993 1.00 94.06 96 THR A N 1
ATOM 769 C CA . THR A 1 96 ? -16.412 -7.533 -2.182 1.00 94.06 96 THR A CA 1
ATOM 770 C C . THR A 1 96 ? -15.498 -8.732 -2.414 1.00 94.06 96 THR A C 1
ATOM 772 O O . THR A 1 96 ? -15.965 -9.862 -2.501 1.00 94.06 96 THR A O 1
ATOM 775 N N . ARG A 1 97 ? -14.184 -8.519 -2.541 1.00 92.31 97 ARG A N 1
ATOM 776 C CA . ARG A 1 97 ? -13.239 -9.588 -2.906 1.00 92.31 97 ARG A CA 1
ATOM 777 C C . ARG A 1 97 ? -11.883 -9.365 -2.259 1.00 92.31 97 ARG A C 1
ATOM 779 O O . ARG A 1 97 ? -11.375 -8.249 -2.257 1.00 92.31 97 ARG A O 1
ATOM 786 N N . GLN A 1 98 ? -11.248 -10.437 -1.793 1.00 92.25 98 GLN A N 1
ATOM 787 C CA . GLN A 1 98 ? -9.856 -10.381 -1.354 1.00 92.25 98 GLN A CA 1
ATOM 788 C C . GLN A 1 98 ? -8.914 -10.182 -2.549 1.00 92.25 98 GLN A C 1
ATOM 790 O O . GLN A 1 98 ? -9.007 -10.896 -3.552 1.00 92.25 98 GLN A O 1
ATOM 795 N N . ARG A 1 99 ? -7.998 -9.218 -2.434 1.00 87.69 99 ARG A N 1
ATOM 796 C CA . ARG A 1 99 ? -6.958 -8.944 -3.435 1.00 87.69 99 ARG A CA 1
ATOM 797 C C . ARG A 1 99 ? -5.616 -9.516 -3.055 1.00 87.69 99 ARG A C 1
ATOM 799 O O . ARG A 1 99 ? -4.991 -10.165 -3.877 1.00 87.69 99 ARG A O 1
ATOM 806 N N . GLY A 1 100 ? -5.199 -9.302 -1.814 1.00 84.62 100 GLY A N 1
ATOM 807 C CA . GLY A 1 100 ? -3.845 -9.630 -1.399 1.00 84.62 100 GLY A CA 1
ATOM 808 C C . GLY A 1 100 ? -3.772 -10.105 0.038 1.00 84.62 100 GLY A C 1
ATOM 809 O O . GLY A 1 100 ? -4.662 -9.866 0.859 1.00 84.62 100 GLY A O 1
ATOM 810 N N . ARG A 1 101 ? -2.675 -10.789 0.348 1.00 85.25 101 ARG A N 1
ATOM 811 C CA . ARG A 1 101 ? -2.290 -11.154 1.708 1.00 85.25 101 ARG A CA 1
ATOM 812 C C . ARG A 1 101 ? -0.811 -10.840 1.874 1.00 85.25 101 ARG A C 1
ATOM 814 O O . ARG A 1 101 ? 0.006 -11.327 1.108 1.00 85.25 101 ARG A O 1
ATOM 821 N N . GLY A 1 102 ? -0.489 -10.044 2.885 1.00 74.44 102 GLY A N 1
ATOM 822 C CA . GLY A 1 102 ? 0.883 -9.681 3.229 1.00 74.44 102 GLY A CA 1
ATOM 823 C C . GLY A 1 102 ? 1.254 -10.126 4.642 1.00 74.44 102 GLY A C 1
ATOM 824 O O . GLY A 1 102 ? 0.443 -10.708 5.369 1.00 74.44 102 GLY A O 1
ATOM 825 N N . GLY A 1 103 ? 2.480 -9.804 5.065 1.00 76.00 103 GLY A N 1
ATOM 826 C CA . GLY A 1 103 ? 2.986 -10.159 6.397 1.00 76.00 103 GLY A CA 1
ATOM 827 C C . GLY A 1 103 ? 2.086 -9.665 7.537 1.00 76.00 103 GLY A C 1
ATOM 828 O O . GLY A 1 103 ? 1.749 -10.434 8.443 1.00 76.00 103 GLY A O 1
ATOM 829 N N . TYR A 1 104 ? 1.615 -8.419 7.437 1.00 75.56 104 TYR A N 1
ATOM 830 C CA . TYR A 1 104 ? 0.843 -7.732 8.479 1.00 75.56 104 TYR A CA 1
ATOM 831 C C . TYR A 1 104 ? -0.675 -7.941 8.403 1.00 75.56 104 TYR A C 1
ATOM 833 O O . TYR A 1 104 ? -1.387 -7.592 9.347 1.00 75.56 104 TYR A O 1
ATOM 841 N N . GLY A 1 105 ? -1.195 -8.535 7.324 1.00 86.19 105 GLY A N 1
ATOM 842 C CA . GLY A 1 105 ? -2.639 -8.667 7.171 1.00 86.19 105 GLY A CA 1
ATOM 843 C C . GLY A 1 105 ? -3.130 -8.960 5.759 1.00 86.19 105 GLY A C 1
ATOM 844 O O . GLY A 1 105 ? -2.470 -9.659 4.989 1.00 86.19 105 GLY A O 1
ATOM 845 N N . GLN A 1 106 ? -4.331 -8.481 5.455 1.00 92.56 106 GLN A N 1
ATOM 846 C CA . GLN A 1 106 ? -5.086 -8.810 4.245 1.00 92.56 106 GLN A CA 1
ATOM 847 C C . GLN A 1 106 ? -5.593 -7.533 3.575 1.00 92.56 106 GLN A C 1
ATOM 849 O O . GLN A 1 106 ? -5.905 -6.555 4.250 1.00 92.56 106 GLN A O 1
ATOM 854 N N . VAL A 1 107 ? -5.676 -7.557 2.249 1.00 93.31 107 VAL A N 1
ATOM 855 C CA . VAL A 1 107 ? -6.164 -6.446 1.432 1.00 93.31 107 VAL A CA 1
ATOM 856 C C . VAL A 1 107 ? -7.383 -6.912 0.653 1.00 93.31 107 VAL A C 1
ATOM 858 O O . VAL A 1 107 ? -7.345 -7.958 -0.002 1.00 93.31 107 VAL A O 1
ATOM 861 N N . TYR A 1 108 ? -8.451 -6.129 0.703 1.00 95.06 108 TYR A N 1
ATOM 862 C CA . TYR A 1 108 ? -9.717 -6.402 0.036 1.00 95.06 108 TYR A CA 1
ATOM 863 C C . TYR A 1 108 ? -10.120 -5.236 -0.862 1.00 95.06 108 TYR A C 1
ATOM 865 O O . TYR A 1 108 ? -9.782 -4.091 -0.586 1.00 95.06 108 TYR A O 1
ATOM 873 N N . LEU A 1 109 ? -10.875 -5.526 -1.918 1.00 96.19 109 LEU A N 1
ATOM 874 C CA . LEU A 1 109 ? -11.706 -4.526 -2.578 1.00 96.19 109 LEU A CA 1
ATOM 875 C C . LEU A 1 109 ? -13.051 -4.417 -1.883 1.00 96.19 109 LEU A C 1
ATOM 877 O O . LEU A 1 109 ? -13.581 -5.412 -1.381 1.00 96.19 109 LEU A O 1
ATOM 881 N N . GLY A 1 110 ? -13.631 -3.233 -1.973 1.00 96.94 110 GLY A N 1
ATOM 882 C CA . GLY A 1 110 ? -14.986 -2.957 -1.546 1.00 96.94 110 GLY A CA 1
ATOM 883 C C . GLY A 1 110 ? -15.554 -1.721 -2.225 1.00 96.94 110 GLY A C 1
ATOM 884 O O . GLY A 1 110 ? -15.034 -1.247 -3.239 1.00 96.94 110 GLY A O 1
ATOM 885 N N . HIS A 1 111 ? -16.632 -1.211 -1.654 1.00 97.62 111 HIS A N 1
ATOM 886 C CA . HIS A 1 111 ? -17.254 0.048 -2.044 1.00 97.62 111 HIS A CA 1
ATOM 887 C C . HIS A 1 111 ? -17.962 0.691 -0.849 1.00 97.62 111 HIS A C 1
ATOM 889 O O . HIS A 1 111 ? -18.228 0.019 0.153 1.00 97.62 111 HIS A O 1
ATOM 895 N N . GLU A 1 112 ? -18.255 1.984 -0.948 1.00 97.31 112 GLU A N 1
ATOM 896 C CA . GLU A 1 112 ? -19.121 2.668 0.015 1.00 97.31 112 GLU A CA 1
ATOM 897 C C . GLU A 1 112 ? -20.559 2.148 -0.070 1.00 97.31 112 GLU A C 1
ATOM 899 O O . GLU A 1 112 ? -21.108 1.980 -1.156 1.00 97.31 112 GLU A O 1
ATOM 904 N N . LYS A 1 113 ? -21.209 1.952 1.079 1.00 96.25 113 LYS A N 1
ATOM 905 C CA . LYS A 1 113 ? -22.619 1.537 1.156 1.00 96.25 113 LYS A CA 1
ATOM 906 C C . LYS A 1 113 ? -23.576 2.561 0.558 1.00 96.25 113 LYS A C 1
ATOM 908 O O . LYS A 1 113 ? -24.604 2.183 0.011 1.00 96.25 113 LYS A O 1
ATOM 913 N N . SER A 1 114 ? -23.254 3.844 0.686 1.00 95.94 114 SER A N 1
ATOM 914 C CA . SER A 1 114 ? -24.042 4.948 0.133 1.00 95.94 114 SER A CA 1
ATOM 915 C C . SER A 1 114 ? -23.970 5.023 -1.389 1.00 95.94 114 SER A C 1
ATOM 917 O O . SER A 1 114 ? -24.885 5.556 -2.011 1.00 95.94 114 SER A O 1
ATOM 919 N N . ASN A 1 115 ? -22.885 4.528 -1.989 1.00 95.44 115 ASN A N 1
ATOM 920 C CA . ASN A 1 115 ? -22.668 4.594 -3.423 1.00 95.44 115 ASN A CA 1
ATOM 921 C C . ASN A 1 115 ? -21.722 3.483 -3.897 1.00 95.44 115 ASN A C 1
ATOM 923 O O . ASN A 1 115 ? -20.503 3.563 -3.735 1.00 95.44 115 ASN A O 1
ATOM 927 N N . GLU A 1 116 ? -22.275 2.488 -4.589 1.00 95.06 116 GLU A N 1
ATOM 928 C CA . GLU A 1 116 ? -21.491 1.372 -5.113 1.00 95.06 116 GLU A CA 1
ATOM 929 C C . GLU A 1 116 ? -20.440 1.777 -6.155 1.00 95.06 116 GLU A C 1
ATOM 931 O O . GLU A 1 116 ? -19.510 0.999 -6.397 1.00 95.06 116 GLU A O 1
ATOM 936 N N . SER A 1 117 ? -20.552 2.954 -6.785 1.00 95.75 117 SER A N 1
ATOM 937 C CA . SER A 1 117 ? -19.542 3.433 -7.738 1.00 95.75 117 SER A CA 1
ATOM 938 C C . SER A 1 117 ? -18.256 3.905 -7.053 1.00 95.75 117 SER A C 1
ATOM 940 O O . SER A 1 117 ? -17.188 3.847 -7.666 1.00 95.75 117 SER A O 1
ATOM 942 N N . ASN A 1 118 ? -18.320 4.254 -5.765 1.00 96.19 118 ASN A N 1
ATOM 943 C CA . ASN A 1 118 ? -17.161 4.628 -4.959 1.00 96.19 118 ASN A CA 1
ATOM 944 C C . ASN A 1 118 ? -16.408 3.369 -4.514 1.00 96.19 118 ASN A C 1
ATOM 946 O O . ASN A 1 118 ? -16.580 2.868 -3.400 1.00 96.19 118 ASN A O 1
ATOM 950 N N . LYS A 1 119 ? -15.595 2.815 -5.422 1.00 97.44 119 LYS A N 1
ATOM 951 C CA . LYS A 1 119 ? -14.770 1.630 -5.158 1.00 97.44 119 LYS A CA 1
ATOM 952 C C . LYS A 1 119 ? -13.575 1.973 -4.272 1.00 97.44 119 LYS A C 1
ATOM 954 O O . LYS A 1 119 ? -12.890 2.972 -4.482 1.00 97.44 119 LYS A O 1
ATOM 959 N N . VAL A 1 120 ? -13.284 1.082 -3.330 1.00 97.50 120 VAL A N 1
ATOM 960 C CA . VAL A 1 120 ? -12.215 1.262 -2.342 1.00 97.50 120 VAL A CA 1
ATOM 961 C C . VAL A 1 120 ? -11.333 0.024 -2.209 1.00 97.50 120 VAL A C 1
ATOM 963 O O . VAL A 1 120 ? -11.733 -1.100 -2.532 1.00 97.50 120 VAL A O 1
ATOM 966 N N . VAL A 1 121 ? -10.132 0.242 -1.686 1.00 96.94 121 VAL A N 1
ATOM 967 C CA . VAL A 1 121 ? -9.226 -0.780 -1.164 1.00 96.94 121 VAL A CA 1
ATOM 968 C C . VAL A 1 121 ? -9.245 -0.698 0.359 1.00 96.94 121 VAL A C 1
ATOM 970 O O . VAL A 1 121 ? -9.106 0.381 0.927 1.00 96.94 121 VAL A O 1
ATOM 973 N N . ILE A 1 122 ? -9.399 -1.842 1.025 1.00 96.06 122 ILE A N 1
ATOM 974 C CA . ILE A 1 122 ? -9.387 -1.948 2.483 1.00 96.06 122 ILE A CA 1
ATOM 975 C C . ILE A 1 122 ? -8.234 -2.842 2.925 1.00 96.06 122 ILE A C 1
ATOM 977 O O . ILE A 1 122 ? -8.206 -4.039 2.624 1.00 96.06 122 ILE A O 1
ATOM 981 N N . LYS A 1 123 ? -7.296 -2.276 3.683 1.00 94.75 123 LYS A N 1
ATOM 982 C CA . LYS A 1 123 ? -6.200 -3.011 4.317 1.00 94.75 123 LYS A CA 1
ATOM 983 C C . LYS A 1 123 ? -6.550 -3.307 5.773 1.00 94.75 123 LYS A C 1
ATOM 985 O O . LYS A 1 123 ? -6.616 -2.403 6.601 1.00 94.75 123 LYS A O 1
ATOM 990 N N . PHE A 1 124 ? -6.727 -4.587 6.084 1.00 94.50 124 PHE A N 1
ATOM 991 C CA . PHE A 1 124 ? -6.901 -5.098 7.441 1.00 94.50 124 PHE A CA 1
ATOM 992 C C . PHE A 1 124 ? -5.538 -5.438 8.028 1.00 94.50 124 PHE A C 1
ATOM 994 O O . PHE A 1 124 ? -4.871 -6.360 7.556 1.00 94.50 124 PHE A O 1
ATOM 1001 N N . ILE A 1 125 ? -5.134 -4.729 9.075 1.00 93.50 125 ILE A N 1
ATOM 1002 C CA . ILE A 1 125 ? -3.847 -4.894 9.750 1.00 93.50 125 ILE A CA 1
ATOM 1003 C C . ILE A 1 125 ? -4.099 -5.561 11.098 1.00 93.50 125 ILE A C 1
ATOM 1005 O O . ILE A 1 125 ? -4.761 -4.990 11.961 1.00 93.50 125 ILE A O 1
ATOM 1009 N N . LYS A 1 126 ? -3.580 -6.778 11.291 1.00 92.44 126 LYS A N 1
ATOM 1010 C CA . LYS A 1 126 ? -3.751 -7.529 12.545 1.00 92.44 126 LYS A CA 1
ATOM 1011 C C . LYS A 1 126 ? -2.895 -6.912 13.642 1.00 92.44 126 LYS A C 1
ATOM 1013 O O . LYS A 1 126 ? -1.671 -7.004 13.556 1.00 92.44 126 LYS A O 1
ATOM 1018 N N . LYS A 1 127 ? -3.507 -6.376 14.701 1.00 90.31 127 LYS A N 1
ATOM 1019 C CA . LYS A 1 127 ? -2.780 -5.729 15.810 1.00 90.31 127 LYS A CA 1
ATOM 1020 C C . LYS A 1 127 ? -1.751 -6.650 16.463 1.00 90.31 127 LYS A C 1
ATOM 1022 O O . LYS A 1 127 ? -0.643 -6.216 16.753 1.00 90.31 127 LYS A O 1
ATOM 1027 N N . THR A 1 128 ? -2.070 -7.938 16.584 1.00 91.88 128 THR A N 1
ATOM 1028 C CA . THR A 1 128 ? -1.175 -8.969 17.142 1.00 91.88 128 THR A CA 1
ATOM 1029 C C . THR A 1 128 ? 0.114 -9.182 16.346 1.00 91.88 128 THR A C 1
ATOM 1031 O O . THR A 1 128 ? 1.080 -9.721 16.874 1.00 91.88 128 THR A O 1
ATOM 1034 N N . LYS A 1 129 ? 0.155 -8.762 15.076 1.00 89.69 129 LYS A N 1
ATOM 1035 C CA . LYS A 1 129 ? 1.343 -8.844 14.215 1.00 89.69 129 LYS A CA 1
ATOM 1036 C C . LYS A 1 129 ? 2.147 -7.546 14.164 1.00 89.69 129 LYS A C 1
ATOM 1038 O O . LYS A 1 129 ? 3.182 -7.494 13.498 1.00 89.69 129 LYS A O 1
ATOM 1043 N N . VAL A 1 130 ? 1.669 -6.489 14.814 1.00 86.81 130 VAL A N 1
ATOM 1044 C CA . VAL A 1 130 ? 2.306 -5.175 14.806 1.00 86.81 130 VAL A CA 1
ATOM 1045 C C . VAL A 1 130 ? 3.209 -5.049 16.028 1.00 86.81 130 VAL A C 1
ATOM 1047 O O . VAL A 1 130 ? 2.775 -5.221 17.163 1.00 86.81 130 VAL A O 1
ATOM 1050 N N . LYS A 1 131 ? 4.483 -4.724 15.795 1.00 88.50 131 LYS A N 1
ATOM 1051 C CA . LYS A 1 131 ? 5.451 -4.462 16.867 1.00 88.50 131 LYS A CA 1
ATOM 1052 C C . LYS A 1 131 ? 5.155 -3.121 17.543 1.00 88.50 131 LYS A C 1
ATOM 1054 O O . LYS A 1 131 ? 4.729 -2.182 16.881 1.00 88.50 131 LYS A O 1
ATOM 1059 N N . LEU A 1 132 ? 5.463 -3.004 18.835 1.00 84.94 132 LEU A N 1
ATOM 1060 C CA . LEU A 1 132 ? 5.142 -1.815 19.635 1.00 84.94 132 LEU A CA 1
ATOM 1061 C C . LEU A 1 132 ? 5.696 -0.502 19.052 1.00 84.94 132 LEU A C 1
ATOM 1063 O O . LEU A 1 132 ? 4.981 0.490 19.021 1.00 84.94 132 LEU A O 1
ATOM 1067 N N . HIS A 1 133 ? 6.920 -0.516 18.512 1.00 86.06 133 HIS A N 1
ATOM 1068 C CA . HIS A 1 133 ? 7.559 0.660 17.898 1.00 86.06 133 HIS A CA 1
ATOM 1069 C C . HIS A 1 133 ? 6.893 1.135 16.594 1.00 86.06 133 HIS A C 1
ATOM 1071 O O . HIS A 1 133 ? 7.297 2.138 16.021 1.00 86.06 133 HIS A O 1
ATOM 1077 N N . ARG A 1 134 ? 5.912 0.391 16.069 1.00 84.94 134 ARG A N 1
ATOM 1078 C CA . ARG A 1 134 ? 5.112 0.798 14.904 1.00 84.94 134 ARG A CA 1
ATOM 1079 C C . ARG A 1 134 ? 3.871 1.586 15.312 1.00 84.94 134 ARG A C 1
ATOM 1081 O O . ARG A 1 134 ? 3.064 1.894 14.443 1.00 84.94 134 ARG A O 1
ATOM 1088 N N . TYR A 1 135 ? 3.706 1.888 16.594 1.00 86.31 135 TYR A N 1
ATOM 1089 C CA . TYR A 1 135 ? 2.676 2.780 17.101 1.00 86.31 135 TYR A CA 1
ATOM 1090 C C . TYR A 1 135 ? 3.291 4.115 17.512 1.00 86.31 135 TYR A C 1
ATOM 1092 O O . TYR A 1 135 ? 4.397 4.149 18.044 1.00 86.31 135 TYR A O 1
ATOM 1100 N N . VAL A 1 136 ? 2.542 5.190 17.297 1.00 86.00 136 VAL A N 1
ATOM 1101 C CA . VAL A 1 136 ? 2.851 6.545 17.763 1.00 86.00 136 VAL A CA 1
ATOM 1102 C C . VAL A 1 136 ? 1.749 7.040 18.686 1.00 86.00 136 VAL A C 1
ATOM 1104 O O . VAL A 1 136 ? 0.609 6.568 18.616 1.00 86.00 136 VAL A O 1
ATOM 1107 N N . GLU A 1 137 ? 2.091 7.967 19.572 1.00 85.38 137 GLU A N 1
ATOM 1108 C CA . GLU A 1 137 ? 1.116 8.610 20.447 1.00 85.38 137 GLU A CA 1
ATOM 1109 C C . GLU A 1 137 ? 0.225 9.558 19.638 1.00 85.38 137 GLU A C 1
ATOM 1111 O O . GLU A 1 137 ? 0.676 10.240 18.719 1.00 85.38 137 GLU A O 1
ATOM 1116 N N . SER A 1 138 ? -1.071 9.530 19.936 1.00 78.12 138 SER A N 1
ATOM 1117 C CA . SER A 1 138 ? -2.037 10.488 19.406 1.00 78.12 138 SER A CA 1
ATOM 1118 C C . SER A 1 138 ? -2.099 11.729 20.300 1.00 78.12 138 SER A C 1
ATOM 1120 O O . SER A 1 138 ? -1.709 11.677 21.462 1.00 78.12 138 SER A O 1
ATOM 1122 N N . PHE A 1 139 ? -2.687 12.811 19.784 1.00 74.19 139 PHE A N 1
ATOM 1123 C CA . PHE A 1 139 ? -3.107 13.968 20.585 1.00 74.19 139 PHE A CA 1
ATOM 1124 C C . PHE A 1 139 ? -4.095 13.595 21.690 1.00 74.19 139 PHE A C 1
ATOM 1126 O O . PHE A 1 139 ? -4.136 14.235 22.738 1.00 74.19 139 PHE A O 1
ATOM 1133 N N . GLU A 1 140 ? -4.899 12.558 21.458 1.00 74.06 140 GLU A N 1
ATOM 1134 C CA . GLU A 1 140 ? -5.800 12.029 22.471 1.00 74.06 140 GLU A CA 1
ATOM 1135 C C . GLU A 1 140 ? -5.008 11.243 23.534 1.00 74.06 140 GLU A C 1
ATOM 1137 O O . GLU A 1 140 ? -4.306 10.278 23.196 1.00 74.06 140 GLU A O 1
ATOM 1142 N N . PRO A 1 141 ? -5.150 11.586 24.829 1.00 70.44 141 PRO A N 1
ATOM 1143 C CA . PRO A 1 141 ? -4.444 10.904 25.904 1.00 70.44 141 PRO A CA 1
ATOM 1144 C C . PRO A 1 141 ? -4.695 9.395 25.875 1.00 70.44 141 PRO A C 1
ATOM 1146 O O . PRO A 1 141 ? -5.837 8.945 25.804 1.00 70.44 141 PRO A O 1
ATOM 1149 N N . LYS A 1 142 ? -3.620 8.606 25.996 1.00 71.62 142 LYS A N 1
ATOM 1150 C CA . LYS A 1 142 ? -3.646 7.128 26.037 1.00 71.62 142 LYS A CA 1
ATOM 1151 C C . LYS A 1 142 ? -4.114 6.443 24.743 1.00 71.62 142 LYS A C 1
ATOM 1153 O O . LYS A 1 142 ? -4.281 5.223 24.745 1.00 71.62 142 LYS A O 1
ATOM 1158 N N . LYS A 1 143 ? -4.262 7.170 23.633 1.00 79.25 143 LYS A N 1
ATOM 1159 C CA . LYS A 1 143 ? -4.558 6.587 22.321 1.00 79.25 143 LYS A CA 1
ATOM 1160 C C . LYS A 1 143 ? -3.282 6.456 21.501 1.00 79.25 143 LYS A C 1
ATOM 1162 O O . LYS A 1 143 ? -2.468 7.373 21.421 1.00 79.25 143 LYS A O 1
ATOM 1167 N N . ARG A 1 144 ? -3.106 5.292 20.881 1.00 82.88 144 ARG A N 1
ATOM 1168 C CA . ARG A 1 144 ? -1.981 5.007 19.989 1.00 82.88 144 ARG A CA 1
ATOM 1169 C C . ARG A 1 144 ? -2.494 4.782 18.584 1.00 82.88 144 ARG A C 1
ATOM 1171 O O . ARG A 1 144 ? -3.472 4.068 18.389 1.00 82.88 144 ARG A O 1
ATOM 1178 N N . ILE A 1 145 ? -1.814 5.366 17.611 1.00 85.06 145 ILE A N 1
ATOM 1179 C CA . ILE A 1 145 ? -2.141 5.226 16.194 1.00 85.06 145 ILE A CA 1
ATOM 1180 C C . ILE A 1 145 ? -1.022 4.432 15.534 1.00 85.06 145 ILE A C 1
ATOM 1182 O O . ILE A 1 145 ? 0.148 4.554 15.893 1.00 85.06 145 ILE A O 1
ATOM 1186 N N . LEU A 1 146 ? -1.372 3.587 14.570 1.00 88.25 146 LEU A N 1
ATOM 1187 C CA . LEU A 1 146 ? -0.372 2.905 13.765 1.00 88.25 146 LEU A CA 1
ATOM 1188 C C . LEU A 1 146 ? 0.431 3.939 12.960 1.00 88.25 146 LEU A C 1
ATOM 1190 O O . LEU A 1 146 ? -0.154 4.750 12.247 1.00 88.25 146 LEU A O 1
ATOM 1194 N N . TYR A 1 147 ? 1.758 3.865 13.013 1.00 87.94 147 TYR A N 1
ATOM 1195 C CA . TYR A 1 147 ? 2.673 4.767 12.311 1.00 87.94 147 TYR A CA 1
ATOM 1196 C C . TYR A 1 147 ? 2.338 4.900 10.818 1.00 87.94 147 TYR A C 1
ATOM 1198 O O . TYR A 1 147 ? 2.336 5.999 10.281 1.00 87.94 147 TYR A O 1
ATOM 1206 N N . GLU A 1 148 ? 1.968 3.794 10.163 1.00 87.69 148 GLU A N 1
ATOM 1207 C CA . GLU A 1 148 ? 1.547 3.797 8.754 1.00 87.69 148 GLU A CA 1
ATOM 1208 C C . GLU A 1 148 ? 0.339 4.716 8.504 1.00 87.69 148 GLU A C 1
ATOM 1210 O O . GLU A 1 148 ? 0.347 5.491 7.554 1.00 87.69 148 GLU A O 1
ATOM 1215 N N . VAL A 1 149 ? -0.663 4.684 9.389 1.00 88.56 149 VAL A N 1
ATOM 1216 C CA . VAL A 1 149 ? -1.839 5.565 9.308 1.00 88.56 149 VAL A CA 1
ATOM 1217 C C . VAL A 1 149 ? -1.446 7.010 9.613 1.00 88.56 149 VAL A C 1
ATOM 1219 O O . VAL A 1 149 ? -1.906 7.920 8.931 1.00 88.56 149 VAL A O 1
ATOM 1222 N N . ALA A 1 150 ? -0.598 7.227 10.622 1.00 87.69 150 ALA A N 1
ATOM 1223 C CA . ALA A 1 150 ? -0.169 8.562 11.029 1.00 87.69 150 ALA A CA 1
ATOM 1224 C C . ALA A 1 150 ? 0.591 9.294 9.913 1.00 87.69 150 ALA A C 1
ATOM 1226 O O . ALA A 1 150 ? 0.303 10.459 9.656 1.00 87.69 150 ALA A O 1
ATOM 1227 N N . VAL A 1 151 ? 1.505 8.600 9.227 1.00 88.81 151 VAL A N 1
ATOM 1228 C CA . VAL A 1 151 ? 2.263 9.148 8.095 1.00 88.81 151 VAL A CA 1
ATOM 1229 C C . VAL A 1 151 ? 1.351 9.392 6.897 1.00 88.81 151 VAL A C 1
ATOM 1231 O O . VAL A 1 151 ? 1.305 10.503 6.381 1.00 88.81 151 VAL A O 1
ATOM 1234 N N . LEU A 1 152 ? 0.581 8.390 6.466 1.00 86.31 152 LEU A N 1
ATOM 1235 C CA . LEU A 1 152 ? -0.243 8.512 5.259 1.00 86.31 152 LEU A CA 1
ATOM 1236 C C . LEU A 1 152 ? -1.356 9.563 5.385 1.00 86.31 152 LEU A C 1
ATOM 1238 O O . LEU A 1 152 ? -1.727 10.159 4.383 1.00 86.31 152 LEU A O 1
ATOM 1242 N N . LYS A 1 153 ? -1.858 9.848 6.595 1.00 85.50 153 LYS A N 1
ATOM 1243 C CA . LYS A 1 153 ? -2.813 10.951 6.819 1.00 85.50 153 LYS A CA 1
ATOM 1244 C C . LYS A 1 153 ? -2.217 12.343 6.580 1.00 85.50 153 LYS A C 1
ATOM 1246 O O . LYS A 1 153 ? -2.971 13.277 6.325 1.00 85.50 153 LYS A O 1
ATOM 1251 N N . GLN A 1 154 ? -0.899 12.488 6.688 1.00 84.31 154 GLN A N 1
ATOM 1252 C CA . GLN A 1 154 ? -0.199 13.764 6.506 1.00 84.31 154 GLN A CA 1
ATOM 1253 C C . GLN A 1 154 ? 0.285 13.964 5.064 1.00 84.31 154 GLN A C 1
ATOM 1255 O O . GLN A 1 154 ? 0.611 15.081 4.669 1.00 84.31 154 GLN A O 1
ATOM 1260 N N . LEU A 1 155 ? 0.329 12.897 4.263 1.00 85.62 155 LEU A N 1
ATOM 1261 C CA . LEU A 1 155 ? 0.817 12.948 2.890 1.00 85.62 155 LEU A CA 1
ATOM 1262 C C . LEU A 1 155 ? -0.318 13.290 1.922 1.00 85.62 155 LEU A C 1
ATOM 1264 O O . LEU A 1 155 ? -1.331 12.601 1.863 1.00 85.62 155 LEU A O 1
ATOM 1268 N N . LYS A 1 156 ? -0.107 14.339 1.123 1.00 87.50 156 LYS A N 1
ATOM 1269 C CA . LYS A 1 156 ? -0.955 14.703 -0.018 1.00 87.50 156 LYS A CA 1
ATOM 1270 C C . LYS A 1 156 ? -0.082 14.859 -1.248 1.00 87.50 156 LYS A C 1
ATOM 1272 O O . LYS A 1 156 ? 0.618 15.860 -1.399 1.00 87.50 156 LYS A O 1
ATOM 1277 N N . HIS A 1 157 ? -0.078 13.844 -2.101 1.00 89.31 157 HIS A N 1
ATOM 1278 C CA . HIS A 1 157 ? 0.737 13.830 -3.308 1.00 89.31 157 HIS A CA 1
ATOM 1279 C C . HIS A 1 157 ? 0.045 12.995 -4.391 1.00 89.31 157 HIS A C 1
ATOM 1281 O O . HIS A 1 157 ? -0.433 11.908 -4.080 1.00 89.31 157 HIS A O 1
ATOM 1287 N N . PRO A 1 158 ? 0.035 13.427 -5.666 1.00 89.69 158 PRO A N 1
ATOM 1288 C CA . PRO A 1 158 ? -0.658 12.717 -6.749 1.00 89.69 158 PRO A CA 1
ATOM 1289 C C . PRO A 1 158 ? -0.205 11.263 -6.962 1.00 89.69 158 PRO A C 1
ATOM 1291 O O . PRO A 1 158 ? -0.943 10.474 -7.545 1.00 89.69 158 PRO A O 1
ATOM 1294 N N . ASN A 1 159 ? 0.999 10.912 -6.505 1.00 92.00 159 ASN A N 1
ATOM 1295 C CA . ASN A 1 159 ? 1.586 9.575 -6.639 1.00 92.00 159 ASN A CA 1
ATOM 1296 C C . ASN A 1 159 ? 1.691 8.815 -5.299 1.00 92.00 159 ASN A C 1
ATOM 1298 O O . ASN A 1 159 ? 2.345 7.778 -5.233 1.00 92.00 159 ASN A O 1
ATOM 1302 N N . ILE A 1 160 ? 1.057 9.315 -4.229 1.00 92.94 160 ILE A N 1
ATOM 1303 C CA . ILE A 1 160 ? 0.952 8.633 -2.930 1.00 92.94 160 ILE A CA 1
ATOM 1304 C C . ILE A 1 160 ? -0.526 8.402 -2.629 1.00 92.94 160 ILE A C 1
ATOM 1306 O O . ILE A 1 160 ? -1.345 9.304 -2.764 1.00 92.94 160 ILE A O 1
ATOM 1310 N N . VAL A 1 161 ? -0.869 7.182 -2.222 1.00 91.94 161 VAL A N 1
ATOM 1311 C CA . VAL A 1 161 ? -2.253 6.830 -1.898 1.00 91.94 161 VAL A CA 1
ATOM 1312 C C . VAL A 1 161 ? -2.751 7.605 -0.677 1.00 91.94 161 VAL A C 1
ATOM 1314 O O . VAL A 1 161 ? -2.096 7.639 0.366 1.00 91.94 161 VAL A O 1
ATOM 1317 N N . GLU A 1 162 ? -3.938 8.189 -0.804 1.00 90.31 162 GLU A N 1
ATOM 1318 C CA . GLU A 1 162 ? -4.600 8.905 0.282 1.00 90.31 162 GLU A CA 1
ATOM 1319 C C . GLU A 1 162 ? -5.495 7.965 1.100 1.00 90.31 162 GLU A C 1
ATOM 1321 O O . GLU A 1 162 ? -6.106 7.027 0.578 1.00 90.31 162 GLU A O 1
ATOM 1326 N N . ILE A 1 163 ? -5.585 8.224 2.405 1.00 92.69 163 ILE A N 1
ATOM 1327 C CA . ILE A 1 163 ? -6.519 7.529 3.294 1.00 92.69 163 ILE A CA 1
ATOM 1328 C C . ILE A 1 163 ? -7.859 8.263 3.266 1.00 92.69 163 ILE A C 1
ATOM 1330 O O . ILE A 1 163 ? -7.918 9.445 3.595 1.00 92.69 163 ILE A O 1
ATOM 1334 N N . LEU A 1 164 ? -8.932 7.536 2.946 1.00 93.31 164 LEU A N 1
ATOM 1335 C CA . LEU A 1 164 ? -10.307 8.020 3.085 1.00 93.31 164 LEU A CA 1
ATOM 1336 C C . LEU A 1 164 ? -10.759 7.918 4.541 1.00 93.31 164 LEU A C 1
ATOM 1338 O O . LEU A 1 164 ? -11.180 8.904 5.130 1.00 93.31 164 LEU A O 1
ATOM 1342 N N . ASP A 1 165 ? -10.606 6.731 5.131 1.00 94.00 165 ASP A N 1
ATOM 1343 C CA . ASP A 1 165 ? -10.951 6.458 6.524 1.00 94.00 165 ASP A CA 1
ATOM 1344 C C . ASP A 1 165 ? -9.969 5.474 7.161 1.00 94.00 165 ASP A C 1
ATOM 1346 O O . ASP A 1 165 ? -9.337 4.650 6.494 1.00 94.00 165 ASP A O 1
ATOM 1350 N N . ALA A 1 166 ? -9.895 5.512 8.489 1.00 92.94 166 ALA A N 1
ATOM 1351 C CA . ALA A 1 166 ? -9.234 4.487 9.278 1.00 92.94 166 ALA A CA 1
ATOM 1352 C C . ALA A 1 166 ? -10.101 4.140 10.489 1.00 92.94 166 ALA A C 1
ATOM 1354 O O . ALA A 1 166 ? -10.439 5.024 11.275 1.00 92.94 166 ALA A O 1
ATOM 1355 N N . PHE A 1 167 ? -10.417 2.859 10.652 1.00 92.81 167 PHE A N 1
ATOM 1356 C CA . PHE A 1 167 ? -11.191 2.349 11.778 1.00 92.81 167 PHE A CA 1
ATOM 1357 C C . PHE A 1 167 ? -10.301 1.500 12.668 1.00 92.81 167 PHE A C 1
ATOM 1359 O O . PHE A 1 167 ? -9.504 0.690 12.183 1.00 92.81 167 PHE A O 1
ATOM 1366 N N . ASP A 1 168 ? -10.446 1.692 13.973 1.00 89.88 168 ASP A N 1
ATOM 1367 C CA . ASP A 1 168 ? -9.705 0.939 14.966 1.00 89.88 168 ASP A CA 1
ATOM 1368 C C . ASP A 1 168 ? -10.640 0.015 15.746 1.00 89.88 168 ASP A C 1
ATOM 1370 O O . ASP A 1 168 ? -11.624 0.457 16.330 1.00 89.88 168 ASP A O 1
ATOM 1374 N N . THR A 1 169 ? -10.338 -1.280 15.736 1.00 89.81 169 THR A N 1
ATOM 1375 C CA . THR A 1 169 ? -11.091 -2.323 16.449 1.00 89.81 169 THR A CA 1
ATOM 1376 C C . THR A 1 169 ? -10.154 -3.090 17.376 1.00 89.81 169 THR A C 1
ATOM 1378 O O . THR A 1 169 ? -8.934 -2.954 17.282 1.00 89.81 169 THR A O 1
ATOM 1381 N N . ASP A 1 170 ? -10.677 -3.957 18.240 1.00 90.00 170 ASP A N 1
ATOM 1382 C CA . ASP A 1 170 ? -9.846 -4.713 19.192 1.00 90.00 170 ASP A CA 1
ATOM 1383 C C . ASP A 1 170 ? -8.750 -5.550 18.517 1.00 90.00 170 ASP A C 1
ATOM 1385 O O . ASP A 1 170 ? -7.637 -5.668 19.025 1.00 90.00 170 ASP A O 1
ATOM 1389 N N . ASN A 1 171 ? -9.043 -6.101 17.336 1.00 90.50 171 ASN A N 1
ATOM 1390 C CA . ASN A 1 171 ? -8.164 -7.055 16.658 1.00 90.50 171 ASN A CA 1
ATOM 1391 C C . ASN A 1 171 ? -7.476 -6.483 15.412 1.00 90.50 171 ASN A C 1
ATOM 1393 O O . ASN A 1 171 ? -6.408 -6.968 15.014 1.00 90.50 171 ASN A O 1
ATOM 1397 N N . TYR A 1 172 ? -8.077 -5.471 14.784 1.00 91.50 172 TYR A N 1
ATOM 1398 C CA . TYR A 1 172 ? -7.647 -4.957 13.489 1.00 91.50 172 TYR A CA 1
ATOM 1399 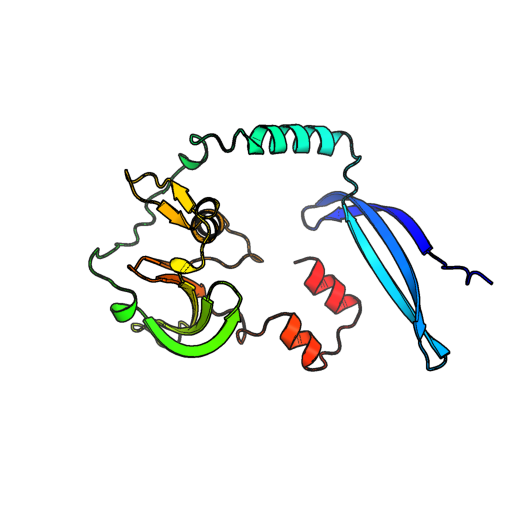C C . TYR A 1 172 ? -7.659 -3.435 13.436 1.00 91.50 172 TYR A C 1
ATOM 1401 O O . TYR A 1 172 ? -8.573 -2.795 13.950 1.00 91.50 172 TYR A O 1
ATOM 1409 N N . VAL A 1 173 ? -6.697 -2.883 12.704 1.00 93.06 173 VAL A N 1
ATOM 1410 C CA . VAL A 1 173 ? -6.819 -1.551 12.105 1.00 93.06 173 VAL A CA 1
ATOM 1411 C C . VAL A 1 173 ? -7.279 -1.740 10.660 1.00 93.06 173 VAL A C 1
ATOM 1413 O O . VAL A 1 173 ? -6.675 -2.523 9.922 1.00 93.06 173 VAL A O 1
ATOM 1416 N N . GLN A 1 174 ? -8.349 -1.062 10.260 1.00 94.81 174 GLN A N 1
ATOM 1417 C CA . GLN A 1 174 ? -8.913 -1.106 8.910 1.00 94.81 174 GLN A CA 1
ATOM 1418 C C . GLN A 1 174 ? -8.635 0.226 8.228 1.00 94.81 174 GLN A C 1
ATOM 1420 O O . GLN A 1 174 ? -9.187 1.250 8.620 1.00 94.81 174 GLN A O 1
ATOM 1425 N N . MET A 1 175 ? -7.767 0.220 7.225 1.00 94.94 175 MET A N 1
ATOM 1426 C CA . MET A 1 175 ? -7.396 1.417 6.476 1.00 94.94 175 MET A CA 1
ATOM 1427 C C . MET A 1 175 ? -8.072 1.391 5.108 1.00 94.94 175 MET A C 1
ATOM 1429 O O . MET A 1 175 ? -7.881 0.433 4.356 1.00 94.94 175 MET A O 1
ATOM 1433 N N . VAL A 1 176 ? -8.867 2.417 4.810 1.00 96.25 176 VAL A N 1
ATOM 1434 C CA . VAL A 1 176 ? -9.665 2.534 3.585 1.00 96.25 176 VAL A CA 1
ATOM 1435 C C . VAL A 1 176 ? -9.058 3.587 2.668 1.00 96.25 176 VAL A C 1
ATOM 1437 O O . VAL A 1 176 ? -8.737 4.692 3.102 1.00 96.25 176 VAL A O 1
ATOM 1440 N N . MET A 1 177 ? -8.902 3.234 1.397 1.00 95.81 177 MET A N 1
ATOM 1441 C CA . MET A 1 177 ? -8.243 4.035 0.365 1.00 95.81 177 MET A CA 1
ATOM 1442 C C . MET A 1 177 ? -9.047 3.981 -0.938 1.00 95.81 177 MET A C 1
ATOM 1444 O O . MET A 1 177 ? -9.735 2.981 -1.171 1.00 95.81 177 MET A O 1
ATOM 1448 N N . PRO A 1 178 ? -8.949 4.985 -1.825 1.00 95.56 178 PRO A N 1
ATOM 1449 C CA . PRO A 1 178 ? -9.553 4.904 -3.149 1.00 95.56 178 PRO A CA 1
ATOM 1450 C C . PRO A 1 178 ? -9.001 3.711 -3.936 1.00 95.56 178 PRO A C 1
ATOM 1452 O O . PRO A 1 178 ? -7.813 3.385 -3.861 1.00 95.56 178 PRO A O 1
ATOM 1455 N N . LEU A 1 179 ? -9.851 3.055 -4.727 1.00 95.06 179 LEU A N 1
ATOM 1456 C CA . LEU A 1 179 ? -9.368 2.086 -5.703 1.00 95.06 179 LEU A CA 1
ATOM 1457 C C . LEU A 1 179 ? -8.757 2.818 -6.902 1.00 95.06 179 LEU A C 1
ATOM 1459 O O . LEU A 1 179 ? -9.471 3.419 -7.700 1.00 95.06 179 LEU A O 1
ATOM 1463 N N . HIS A 1 180 ? -7.439 2.713 -7.063 1.00 91.69 180 HIS A N 1
ATOM 1464 C CA . HIS A 1 180 ? -6.748 3.219 -8.246 1.00 91.69 180 HIS A CA 1
ATOM 1465 C C . HIS A 1 180 ? -6.736 2.172 -9.366 1.00 91.69 180 HIS A C 1
ATOM 1467 O O . HIS A 1 180 ? -6.310 1.026 -9.178 1.00 91.69 180 HIS A O 1
ATOM 1473 N N . GLY A 1 181 ? -7.209 2.572 -10.550 1.00 90.00 181 GLY A N 1
ATOM 1474 C CA . GLY A 1 181 ? -7.305 1.697 -11.716 1.00 90.00 181 GLY A CA 1
ATOM 1475 C C . GLY A 1 181 ? -8.122 0.437 -11.417 1.00 90.00 181 GLY A C 1
ATOM 1476 O O . GLY A 1 181 ? -9.251 0.508 -10.941 1.00 90.00 181 GLY A O 1
ATOM 1477 N N . GLN A 1 182 ? -7.539 -0.731 -11.686 1.00 86.88 182 GLN A N 1
ATOM 1478 C CA . GLN A 1 182 ? -8.164 -2.030 -11.397 1.00 86.88 182 GLN A CA 1
ATOM 1479 C C . GLN A 1 182 ? -7.661 -2.669 -10.087 1.00 86.88 182 GLN A C 1
ATOM 1481 O O . GLN A 1 182 ? -8.006 -3.817 -9.792 1.00 86.88 182 GLN A O 1
ATOM 1486 N N . GLY A 1 183 ? -6.853 -1.943 -9.301 1.00 85.06 183 GLY A N 1
ATOM 1487 C CA . GLY A 1 183 ? -6.198 -2.466 -8.098 1.00 85.06 183 GLY A CA 1
ATOM 1488 C C . GLY A 1 183 ? -5.108 -3.494 -8.400 1.00 85.06 183 GLY A C 1
ATOM 1489 O O . GLY A 1 183 ? -4.950 -4.440 -7.633 1.00 85.06 183 GLY A O 1
ATOM 1490 N N . ILE A 1 184 ? -4.430 -3.329 -9.539 1.00 87.06 184 ILE A N 1
ATOM 1491 C CA . ILE A 1 184 ? -3.278 -4.127 -9.970 1.00 87.06 184 ILE A CA 1
ATOM 1492 C C . ILE A 1 184 ? -2.025 -3.386 -9.507 1.00 87.06 184 ILE A C 1
ATOM 1494 O O . ILE A 1 184 ? -1.897 -2.188 -9.769 1.00 87.06 184 ILE A O 1
ATOM 1498 N N . ASP A 1 185 ? -1.128 -4.079 -8.812 1.00 88.31 185 ASP A N 1
ATOM 1499 C CA . ASP A 1 185 ? 0.168 -3.517 -8.440 1.00 88.31 185 ASP A CA 1
ATOM 1500 C C . ASP A 1 185 ? 1.201 -3.681 -9.569 1.00 88.31 185 ASP A C 1
ATOM 1502 O O . ASP A 1 185 ? 0.983 -4.383 -10.559 1.00 88.31 185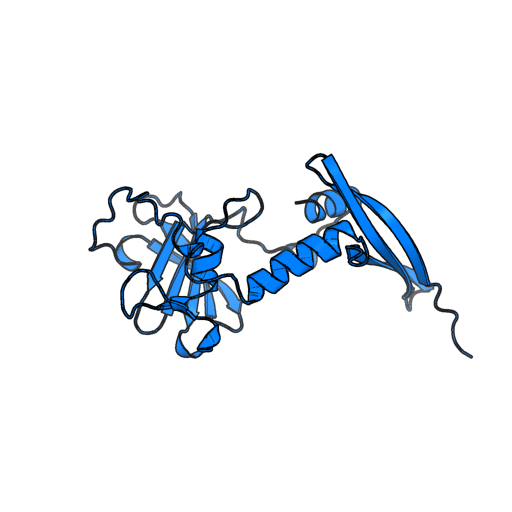 ASP A O 1
ATOM 1506 N N . LEU A 1 186 ? 2.337 -2.990 -9.447 1.00 89.50 186 LEU A N 1
ATOM 1507 C CA . LEU A 1 186 ? 3.368 -3.009 -10.486 1.00 89.50 186 LEU A CA 1
ATOM 1508 C C . LEU A 1 186 ? 3.981 -4.408 -10.673 1.00 89.50 186 LEU A C 1
ATOM 1510 O O . LEU A 1 186 ? 4.401 -4.743 -11.777 1.00 89.50 186 LEU A O 1
ATOM 1514 N N . TYR A 1 187 ? 3.999 -5.230 -9.621 1.00 86.56 187 TYR A N 1
ATOM 1515 C CA . TYR A 1 187 ? 4.491 -6.602 -9.697 1.00 86.56 187 TYR A CA 1
ATOM 1516 C C . TYR A 1 187 ? 3.572 -7.458 -10.577 1.00 86.56 187 TYR A C 1
ATOM 1518 O O . TYR A 1 187 ? 4.028 -8.047 -11.556 1.00 86.56 187 TYR A O 1
ATOM 1526 N N . GLU A 1 188 ? 2.266 -7.443 -10.305 1.00 86.88 188 GLU A N 1
ATOM 1527 C CA . GLU A 1 188 ? 1.257 -8.147 -11.099 1.00 86.88 188 GLU A CA 1
ATOM 1528 C C . GLU A 1 188 ? 1.202 -7.613 -12.540 1.00 86.88 188 GLU A C 1
ATOM 1530 O O . GLU A 1 188 ? 1.007 -8.382 -13.484 1.00 86.88 188 GLU A O 1
ATOM 1535 N N . PHE A 1 189 ? 1.402 -6.306 -12.737 1.00 88.12 189 PHE A N 1
ATOM 1536 C CA . PHE A 1 189 ? 1.479 -5.703 -14.068 1.00 88.12 189 PHE A CA 1
ATOM 1537 C C . PHE A 1 189 ? 2.632 -6.286 -14.899 1.00 88.12 189 PHE A C 1
ATOM 1539 O O . PHE A 1 189 ? 2.426 -6.648 -16.058 1.00 88.12 189 PHE A O 1
ATOM 1546 N N . VAL A 1 190 ? 3.821 -6.426 -14.307 1.00 87.75 190 VAL A N 1
ATOM 1547 C CA . VAL A 1 190 ? 4.995 -7.009 -14.975 1.00 87.75 190 VAL A CA 1
ATOM 1548 C C . VAL A 1 190 ? 4.823 -8.515 -15.194 1.00 87.75 190 VAL A C 1
ATOM 1550 O O . VAL A 1 190 ? 5.068 -8.995 -16.301 1.00 87.75 190 VAL A O 1
ATOM 1553 N N . GLU A 1 191 ? 4.351 -9.265 -14.191 1.00 86.62 191 GLU A N 1
ATOM 1554 C CA . GLU A 1 191 ? 4.154 -10.722 -14.294 1.00 86.62 191 GLU A CA 1
ATOM 1555 C C . GLU A 1 191 ? 3.193 -11.124 -15.415 1.00 86.62 191 GLU A C 1
ATOM 1557 O O . GLU A 1 191 ? 3.378 -12.154 -16.060 1.00 86.62 191 GLU A O 1
ATOM 1562 N N . LYS A 1 192 ? 2.184 -10.296 -15.697 1.00 87.06 192 LYS A N 1
ATOM 1563 C CA . LYS A 1 192 ? 1.227 -10.530 -16.789 1.00 87.06 192 LYS A CA 1
ATOM 1564 C C . LYS A 1 192 ? 1.819 -10.345 -18.191 1.00 87.06 192 LYS A C 1
ATOM 1566 O O . LYS A 1 192 ? 1.083 -10.430 -19.172 1.00 87.06 192 LYS A O 1
ATOM 1571 N N . GLY A 1 193 ? 3.126 -10.108 -18.305 1.00 82.31 193 GLY A N 1
ATOM 1572 C CA . GLY A 1 193 ? 3.821 -9.971 -19.581 1.00 82.31 193 GLY A CA 1
ATOM 1573 C C . GLY A 1 193 ? 3.599 -8.612 -20.239 1.00 82.31 193 GLY A C 1
ATOM 1574 O O . GLY A 1 193 ? 3.615 -8.517 -21.468 1.00 82.31 193 GLY A O 1
ATOM 1575 N N . ALA A 1 194 ? 3.368 -7.559 -19.445 1.00 80.38 194 ALA A N 1
ATOM 1576 C CA . ALA A 1 194 ? 3.294 -6.206 -19.974 1.00 80.38 194 ALA A CA 1
ATOM 1577 C C . ALA A 1 194 ? 4.597 -5.861 -20.710 1.00 80.38 194 ALA A C 1
ATOM 1579 O O . ALA A 1 194 ? 5.694 -5.963 -20.160 1.00 80.38 194 ALA A O 1
ATOM 1580 N N . LYS A 1 195 ? 4.478 -5.442 -21.973 1.00 85.25 195 LYS A N 1
ATOM 1581 C CA . LYS A 1 195 ? 5.609 -4.900 -22.728 1.00 85.25 195 LYS A CA 1
ATOM 1582 C C . LYS A 1 195 ? 5.884 -3.492 -22.216 1.00 85.25 195 LYS A C 1
ATOM 1584 O O . LYS A 1 195 ? 5.142 -2.568 -22.538 1.00 85.25 195 LYS A O 1
ATOM 1589 N N . ILE A 1 196 ? 6.921 -3.355 -21.399 1.00 88.50 196 ILE A N 1
ATOM 1590 C CA . ILE A 1 196 ? 7.389 -2.070 -20.886 1.00 88.50 196 ILE A CA 1
ATOM 1591 C C . ILE A 1 196 ? 8.624 -1.687 -21.695 1.00 88.50 196 ILE A C 1
ATOM 1593 O O . ILE A 1 196 ? 9.698 -2.251 -21.496 1.00 88.50 196 ILE A O 1
ATOM 1597 N N . ASP A 1 197 ? 8.452 -0.771 -22.643 1.00 90.06 197 ASP A N 1
ATOM 1598 C CA . ASP A 1 197 ? 9.576 -0.149 -23.332 1.00 90.06 197 ASP A CA 1
ATOM 1599 C C . ASP A 1 197 ? 10.225 0.931 -22.450 1.00 90.06 197 ASP A C 1
ATOM 1601 O O . ASP A 1 197 ? 9.693 1.333 -21.411 1.00 90.06 197 ASP A O 1
ATOM 1605 N N . GLU A 1 198 ? 11.415 1.385 -22.838 1.00 88.62 198 GLU A N 1
ATOM 1606 C CA . GLU A 1 198 ? 12.180 2.363 -22.061 1.00 88.62 198 GLU A CA 1
ATOM 1607 C C . GLU A 1 198 ? 11.414 3.684 -21.816 1.00 88.62 198 GLU A C 1
ATOM 1609 O O . GLU A 1 198 ? 11.421 4.166 -20.677 1.00 88.62 198 GLU A O 1
ATOM 1614 N N . PRO A 1 199 ? 10.675 4.254 -22.795 1.00 90.69 199 PRO A N 1
ATOM 1615 C CA . PRO A 1 199 ? 9.836 5.425 -22.546 1.00 90.69 199 PRO A CA 1
ATOM 1616 C C . PRO A 1 199 ? 8.751 5.189 -21.488 1.00 90.69 199 PRO A C 1
ATOM 1618 O O . PRO A 1 199 ? 8.579 6.031 -20.599 1.00 90.69 199 PRO A O 1
ATOM 1621 N N . LEU A 1 200 ? 8.038 4.057 -21.536 1.00 89.38 200 LEU A N 1
ATOM 1622 C CA . LEU A 1 200 ? 7.014 3.731 -20.543 1.00 89.38 200 LEU A CA 1
ATOM 1623 C C . LEU A 1 200 ? 7.629 3.470 -19.165 1.00 89.38 200 LEU A C 1
ATOM 1625 O O . LEU A 1 200 ? 7.110 3.970 -18.167 1.00 89.38 200 LEU A O 1
ATOM 1629 N N . ALA A 1 201 ? 8.758 2.758 -19.096 1.00 87.75 201 ALA A N 1
ATOM 1630 C CA . ALA A 1 201 ? 9.497 2.549 -17.852 1.00 87.75 201 ALA A CA 1
ATOM 1631 C C . ALA A 1 201 ? 9.904 3.888 -17.221 1.00 87.75 201 ALA A C 1
ATOM 1633 O O . ALA A 1 201 ? 9.631 4.132 -16.047 1.00 87.75 201 ALA A O 1
ATOM 1634 N N . SER A 1 202 ? 10.479 4.794 -18.017 1.00 88.19 202 SER A N 1
ATOM 1635 C CA . SER A 1 202 ? 10.855 6.145 -17.587 1.00 88.19 202 SER A CA 1
ATOM 1636 C C . SER A 1 202 ? 9.653 6.965 -17.107 1.00 88.19 202 SER A C 1
ATOM 1638 O O . SER A 1 202 ? 9.770 7.777 -16.187 1.00 88.19 202 SER A O 1
ATOM 1640 N N . TYR A 1 203 ? 8.486 6.788 -17.726 1.00 89.00 203 TYR A N 1
ATOM 1641 C CA . TYR A 1 203 ? 7.255 7.448 -17.301 1.00 89.00 203 TYR A CA 1
ATOM 1642 C C . TYR A 1 203 ? 6.715 6.896 -15.974 1.00 89.00 203 TYR A C 1
ATOM 1644 O O . TYR A 1 203 ? 6.254 7.668 -15.138 1.00 89.00 203 TYR A O 1
ATOM 1652 N N . ILE A 1 204 ? 6.782 5.583 -15.753 1.00 90.12 204 ILE A N 1
ATOM 1653 C CA . ILE A 1 204 ? 6.374 4.964 -14.485 1.00 90.12 204 ILE A CA 1
ATOM 1654 C C . ILE A 1 204 ? 7.344 5.353 -13.366 1.00 90.12 204 ILE A C 1
ATOM 1656 O O . ILE A 1 204 ? 6.903 5.739 -12.294 1.00 90.12 204 ILE A O 1
ATOM 1660 N N . PHE A 1 205 ? 8.652 5.314 -13.620 1.00 87.75 205 PHE A N 1
ATOM 1661 C CA . PHE A 1 205 ? 9.673 5.544 -12.595 1.00 87.75 205 PHE A CA 1
ATOM 1662 C C . PHE A 1 205 ? 9.794 7.009 -12.145 1.00 87.75 205 PHE A C 1
ATOM 1664 O O . PHE A 1 205 ? 10.263 7.276 -11.045 1.00 87.75 205 PHE A O 1
ATOM 1671 N N . ARG A 1 206 ? 9.395 7.974 -12.986 1.00 85.44 206 ARG A N 1
ATOM 1672 C CA . ARG A 1 206 ? 9.432 9.409 -12.632 1.00 85.44 206 ARG A CA 1
ATOM 1673 C C . ARG A 1 206 ? 8.229 9.887 -11.810 1.00 85.44 206 ARG A C 1
ATOM 1675 O O . ARG A 1 206 ? 8.194 11.070 -11.462 1.00 85.44 206 ARG A O 1
ATOM 1682 N N . GLN A 1 207 ? 7.199 9.050 -11.682 1.00 86.38 207 GLN A N 1
ATOM 1683 C CA . GLN A 1 207 ? 6.007 9.324 -10.876 1.00 86.38 207 GLN A CA 1
ATOM 1684 C C . GLN A 1 207 ? 6.331 9.133 -9.399 1.00 86.38 207 GLN A C 1
ATOM 1686 O O . GLN A 1 207 ? 5.852 9.975 -8.610 1.00 86.38 207 GLN A O 1
#

pLDDT: mean 77.98, std 19.18, range [29.02, 97.62]

Secondary structure (DSSP, 8-state):
------EEEEEEEEEPTTS-EEEEEEEEEEEE-TTS-EEEEEEEEE-TT-HHHHHHHHHHHHHHH---TTGGGS------S---TT--HHHHEEEEEEEEEETTEEEEEEEETTEEEEEEEEEEEEGGGS-GGGEEE-SSTT-EEEHHHHHHTT---TTSPPPSEEEE-SSEEEEEEE--TTS--HHHHHHTT----HHHHHHHHT-

Sequence (207 aa):
VESDEQTAFLQTIAKHKNGTFISVIYTSHRIDLSDGTYRYSMWLSRDNTDPHLIEMQKLLDHNQSIIAMDDLSVSFSNNSSSLNDNQTFDTKYVITRQRGRGGYGQVYLGHEKSNESNKVVIKFIKKTKVKLHRYVESFEPKKRILYEVAVLKQLKHPNIVEILDAFDTDNYVQMVMPLHGQGIDLYEFVEKGAKIDEPLASYIFRQ

Organism: NCBI:txid392030

Radius of gyration: 22.37 Å; chains: 1; bounding box: 64×40×52 Å